Protein AF-A0A238Y7P1-F1 (afdb_monomer)

Organism: NCBI:txid1938746

Radius of gyration: 32.3 Å; Cα contacts (8 Å, |Δi|>4): 150; chains: 1; bounding box: 73×31×88 Å

Nearest PDB structures (foldseek):
  6ixg-assembly2_B  TM=3.036E-01  e=6.946E-01  Homo sapiens
  6par-assembly3_E  TM=4.218E-01  e=7.095E+00  Novosphingobium aromaticivorans DSM 12444

Sequence (195 aa):
MAKEDDDYWKGEVTKARRTQLDVVRKSATGWSALFAAVLGVFGSVTFVGGLTGVDELPESLAGDVRVAIVVAAGLALLATVLAGLAANSLPSVTSDLTFQKLRDDTKNKATSARRLLRWALLCAAGAAVIVTVGSAVVVLSEKEQDAVTAPSAVVVVDGKAVCGPLTEDADGQLSVDGIALGDAGASFTVVSSCP

Structure (mmCIF, N/CA/C/O backbone):
data_AF-A0A238Y7P1-F1
#
_entry.id   AF-A0A238Y7P1-F1
#
loop_
_atom_site.group_PDB
_atom_site.id
_atom_site.type_symbol
_atom_site.label_atom_id
_atom_site.label_alt_id
_atom_site.label_comp_id
_atom_site.label_asym_id
_atom_site.label_entity_id
_atom_site.label_seq_id
_atom_site.pdbx_PDB_ins_code
_atom_site.Cartn_x
_atom_site.Cartn_y
_atom_site.Cartn_z
_atom_site.occupancy
_atom_site.B_iso_or_equiv
_atom_site.auth_seq_id
_atom_site.auth_comp_id
_atom_site.auth_asym_id
_atom_site.auth_atom_id
_atom_site.pdbx_PDB_model_num
ATOM 1 N N . MET A 1 1 ? 20.231 -10.182 -41.375 1.00 68.69 1 MET A N 1
ATOM 2 C CA . MET A 1 1 ? 20.163 -10.395 -39.913 1.00 68.69 1 MET A CA 1
ATOM 3 C C . MET A 1 1 ? 21.038 -9.438 -39.107 1.00 68.69 1 MET A C 1
ATOM 5 O O . MET A 1 1 ? 20.466 -8.494 -38.594 1.00 68.69 1 MET A O 1
ATOM 9 N N . ALA A 1 2 ? 22.371 -9.577 -39.007 1.00 80.25 2 ALA A N 1
ATOM 10 C CA . ALA A 1 2 ? 23.169 -8.694 -38.123 1.00 80.25 2 ALA A CA 1
ATOM 11 C C . ALA A 1 2 ? 23.060 -7.188 -38.461 1.00 80.25 2 ALA A C 1
ATOM 13 O O . ALA A 1 2 ? 22.899 -6.363 -37.574 1.00 80.25 2 ALA A O 1
ATOM 14 N N . LYS A 1 3 ? 23.060 -6.839 -39.754 1.00 85.00 3 LYS A N 1
ATOM 15 C CA . LYS A 1 3 ? 22.948 -5.442 -40.209 1.00 85.00 3 LYS A CA 1
ATOM 16 C C . LYS A 1 3 ? 21.561 -4.822 -39.970 1.00 85.00 3 LYS A C 1
ATOM 18 O O . LYS A 1 3 ? 21.469 -3.644 -39.656 1.00 85.00 3 LYS A O 1
ATOM 23 N N . GLU A 1 4 ? 20.498 -5.615 -40.101 1.00 88.12 4 GLU A N 1
ATOM 24 C CA . GLU A 1 4 ? 19.120 -5.156 -39.857 1.00 88.12 4 GLU A CA 1
ATOM 25 C C . GLU A 1 4 ? 18.863 -4.926 -38.363 1.00 88.12 4 GLU A C 1
ATOM 27 O O . GLU A 1 4 ? 18.219 -3.943 -38.007 1.00 88.12 4 GLU A O 1
ATOM 32 N N . ASP A 1 5 ? 19.408 -5.786 -37.491 1.00 85.81 5 ASP A N 1
ATOM 33 C CA . ASP A 1 5 ? 19.374 -5.583 -36.035 1.00 85.81 5 ASP A CA 1
ATOM 34 C C . ASP A 1 5 ? 20.152 -4.306 -35.669 1.00 85.81 5 ASP A C 1
ATOM 36 O O . ASP A 1 5 ? 19.622 -3.429 -34.993 1.00 85.81 5 ASP A O 1
ATOM 40 N N . ASP A 1 6 ? 21.361 -4.119 -36.212 1.00 87.56 6 ASP A N 1
ATOM 41 C CA . ASP A 1 6 ? 22.173 -2.916 -35.978 1.00 87.56 6 ASP A CA 1
ATOM 42 C C . ASP A 1 6 ? 21.454 -1.611 -36.357 1.00 87.56 6 ASP A C 1
ATOM 44 O O . ASP A 1 6 ? 21.490 -0.622 -35.614 1.00 87.56 6 ASP A O 1
ATOM 48 N N . ASP A 1 7 ? 20.787 -1.591 -37.510 1.00 88.88 7 ASP A N 1
ATOM 49 C CA . ASP A 1 7 ? 20.062 -0.410 -37.972 1.00 88.88 7 ASP A CA 1
ATOM 50 C C . ASP A 1 7 ? 18.776 -0.169 -37.159 1.00 88.88 7 ASP A C 1
ATOM 52 O O . ASP A 1 7 ? 18.446 0.988 -36.876 1.00 88.88 7 ASP A O 1
ATOM 56 N N . TYR A 1 8 ? 18.118 -1.230 -36.674 1.00 90.69 8 TYR A N 1
ATOM 57 C CA . TYR A 1 8 ? 16.973 -1.127 -35.766 1.00 90.69 8 TYR A CA 1
ATOM 58 C C . TYR A 1 8 ? 17.329 -0.379 -34.471 1.00 90.69 8 TYR A C 1
ATOM 60 O O . TYR A 1 8 ? 16.713 0.653 -34.177 1.00 90.69 8 TYR A O 1
ATOM 68 N N . TRP A 1 9 ? 18.349 -0.801 -33.706 1.00 87.12 9 TRP A N 1
ATOM 69 C CA . TRP A 1 9 ? 18.617 -0.087 -32.445 1.00 87.12 9 TRP A CA 1
ATOM 70 C C . TRP A 1 9 ? 19.320 1.261 -32.619 1.00 87.12 9 TRP A C 1
ATOM 72 O O . TRP A 1 9 ? 19.205 2.106 -31.730 1.00 87.12 9 TRP A O 1
ATOM 82 N N . LYS A 1 10 ? 19.990 1.536 -33.749 1.00 86.31 10 LYS A N 1
ATOM 83 C CA . LYS A 1 10 ? 20.424 2.915 -34.068 1.00 86.31 10 LYS A CA 1
ATOM 84 C C . LYS A 1 10 ? 19.227 3.863 -34.180 1.00 86.31 10 LYS A C 1
ATOM 86 O O . LYS A 1 10 ? 19.279 4.991 -33.671 1.00 86.31 10 LYS A O 1
ATOM 91 N N . GLY A 1 11 ? 18.147 3.404 -34.816 1.00 89.56 11 GLY A N 1
ATOM 92 C CA . GLY A 1 11 ? 16.879 4.129 -34.850 1.00 89.56 11 GLY A CA 1
ATOM 93 C C . GLY A 1 11 ? 16.338 4.371 -33.440 1.00 89.56 11 GLY A C 1
ATOM 94 O O . GLY A 1 11 ? 16.007 5.506 -33.083 1.00 89.56 11 GLY A O 1
ATOM 95 N N . GLU A 1 12 ? 16.352 3.334 -32.603 1.00 86.94 12 GLU A N 1
ATOM 96 C CA . GLU A 1 12 ? 15.768 3.399 -31.263 1.00 86.94 12 GLU A CA 1
ATOM 97 C C . GLU A 1 12 ? 16.566 4.276 -30.283 1.00 86.94 12 GLU A C 1
ATOM 99 O O . GLU A 1 12 ? 15.962 5.000 -29.494 1.00 86.94 12 GLU A O 1
ATOM 104 N N . VAL A 1 13 ? 17.900 4.344 -30.393 1.00 83.56 13 VAL A N 1
ATOM 105 C CA . VAL A 1 13 ? 18.732 5.323 -29.657 1.00 83.56 13 VAL A CA 1
ATOM 106 C C . VAL A 1 13 ? 18.316 6.756 -29.990 1.00 83.56 13 VAL A C 1
ATOM 108 O O . VAL A 1 13 ? 18.154 7.595 -29.098 1.00 83.56 13 VAL A O 1
ATOM 111 N N . THR A 1 14 ? 18.152 7.057 -31.279 1.00 86.75 14 THR A N 1
ATOM 112 C CA . THR A 1 14 ? 17.803 8.408 -31.734 1.00 86.75 14 THR A CA 1
ATOM 113 C C . THR A 1 14 ? 16.417 8.810 -31.236 1.00 86.75 14 THR A C 1
ATOM 115 O O . THR A 1 14 ? 16.224 9.928 -30.750 1.00 86.75 14 THR A O 1
ATOM 118 N N . LYS A 1 15 ? 15.459 7.883 -31.302 1.00 88.31 15 LYS A N 1
ATOM 119 C CA . LYS A 1 15 ? 14.107 8.062 -30.774 1.00 88.31 15 LYS A CA 1
ATOM 120 C C . LYS A 1 15 ? 14.124 8.257 -29.259 1.00 88.31 15 LYS A C 1
ATOM 122 O O . LYS A 1 15 ? 13.568 9.246 -28.791 1.00 88.31 15 LYS A O 1
ATOM 127 N N . ALA A 1 16 ? 14.850 7.414 -28.523 1.00 82.38 16 ALA A N 1
ATOM 128 C CA . ALA A 1 16 ? 14.986 7.505 -27.072 1.00 82.38 16 ALA A CA 1
ATOM 129 C C . ALA A 1 16 ? 15.511 8.875 -26.622 1.00 82.38 16 ALA A C 1
ATOM 131 O O . ALA A 1 16 ? 14.963 9.448 -25.685 1.00 82.38 16 ALA A O 1
ATOM 132 N N . ARG A 1 17 ? 16.513 9.444 -27.317 1.00 82.56 17 ARG A N 1
ATOM 133 C CA . ARG A 1 17 ? 17.021 10.805 -27.044 1.00 82.56 17 ARG A CA 1
ATOM 134 C C . ARG A 1 17 ? 15.950 11.880 -27.229 1.00 82.56 17 ARG A C 1
ATOM 136 O O . ARG A 1 17 ? 15.861 12.791 -26.414 1.00 82.56 17 ARG A O 1
ATOM 143 N N . ARG A 1 18 ? 15.124 11.772 -28.274 1.00 89.25 18 ARG A N 1
ATOM 144 C CA . ARG A 1 18 ? 14.034 12.728 -28.543 1.00 89.25 18 ARG A CA 1
ATOM 145 C C . ARG A 1 18 ? 12.867 12.586 -27.562 1.00 89.25 18 ARG A C 1
ATOM 147 O O . ARG A 1 18 ? 12.175 13.566 -27.313 1.00 89.25 18 ARG A O 1
ATOM 154 N N . THR A 1 19 ? 12.657 11.402 -26.984 1.00 86.88 19 THR A N 1
ATOM 155 C CA . THR A 1 19 ? 11.521 11.112 -26.094 1.00 86.88 19 THR A CA 1
ATOM 156 C C . THR A 1 19 ? 11.843 11.174 -24.600 1.00 86.88 19 THR A C 1
ATOM 158 O O . THR A 1 19 ? 10.945 10.933 -23.800 1.00 86.88 19 THR A O 1
ATOM 161 N N . GLN A 1 20 ? 13.070 11.508 -24.176 1.00 82.19 20 GLN A N 1
ATOM 162 C CA . GLN A 1 20 ? 13.433 11.516 -22.744 1.00 82.19 20 GLN A CA 1
ATOM 163 C C . GLN A 1 20 ? 12.512 12.408 -21.899 1.00 82.19 20 GLN A C 1
ATOM 165 O O . GLN A 1 20 ? 12.081 12.002 -20.823 1.00 82.19 20 GLN A O 1
ATOM 170 N N . LEU A 1 21 ? 12.152 13.590 -22.408 1.00 83.81 21 LEU A N 1
ATOM 171 C CA . LEU A 1 21 ? 11.224 14.496 -21.724 1.00 83.81 21 LEU A CA 1
ATOM 172 C C . LEU A 1 21 ? 9.816 13.901 -21.579 1.00 83.81 21 LEU A C 1
ATOM 174 O O . LEU A 1 21 ? 9.171 14.108 -20.553 1.00 83.81 21 LEU A O 1
ATOM 178 N N . ASP A 1 22 ? 9.345 13.149 -22.576 1.00 86.56 22 ASP A N 1
ATOM 179 C CA . ASP A 1 22 ? 8.035 12.488 -22.528 1.00 86.56 22 ASP A CA 1
ATOM 180 C C . ASP A 1 22 ? 8.027 11.340 -21.511 1.00 86.56 22 ASP A C 1
ATOM 182 O O . ASP A 1 22 ? 7.072 11.187 -20.752 1.00 86.56 22 ASP A O 1
ATOM 186 N N . VAL A 1 23 ? 9.129 10.585 -21.430 1.00 82.06 23 VAL A N 1
ATOM 187 C CA . VAL A 1 23 ? 9.315 9.541 -20.412 1.00 82.06 23 VAL A CA 1
ATOM 188 C C . VAL A 1 23 ? 9.271 10.151 -19.014 1.00 82.06 23 VAL A C 1
ATOM 190 O O . VAL A 1 23 ? 8.482 9.697 -18.195 1.00 82.06 23 VAL A O 1
ATOM 193 N N . VAL A 1 24 ? 10.030 11.223 -18.756 1.00 82.69 24 VAL A N 1
ATOM 194 C CA . VAL A 1 24 ? 10.032 11.893 -17.442 1.00 82.69 24 VAL A CA 1
ATOM 195 C C . VAL A 1 24 ? 8.638 12.405 -17.071 1.00 82.69 24 VAL A C 1
ATOM 197 O O . VAL A 1 24 ? 8.207 12.225 -15.933 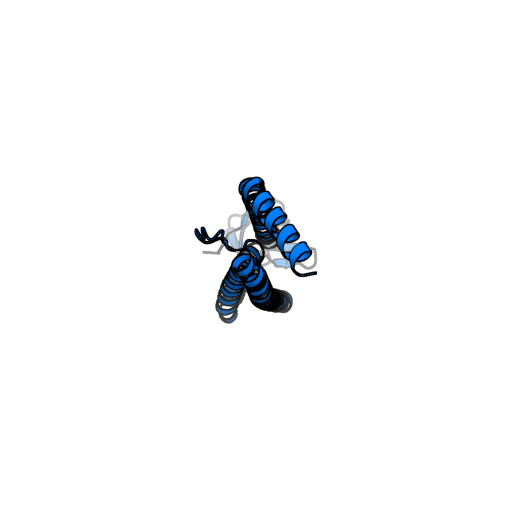1.00 82.69 24 VAL A O 1
ATOM 200 N N . ARG A 1 25 ? 7.898 12.994 -18.020 1.00 85.12 25 ARG A N 1
ATOM 201 C CA . ARG A 1 25 ? 6.516 13.442 -17.784 1.00 85.12 25 ARG A CA 1
ATOM 202 C C . ARG A 1 25 ? 5.588 12.278 -17.449 1.00 85.12 25 ARG A C 1
ATOM 204 O O . ARG A 1 25 ? 4.873 12.358 -16.456 1.00 85.12 25 ARG A O 1
ATOM 211 N N . LYS A 1 26 ? 5.635 11.185 -18.217 1.00 84.00 26 LYS A N 1
ATOM 212 C CA . LYS A 1 26 ? 4.843 9.974 -17.945 1.00 84.00 26 LYS A CA 1
ATOM 213 C C . LYS A 1 26 ? 5.170 9.369 -16.583 1.00 84.00 26 LYS A C 1
ATOM 215 O O . LYS A 1 26 ? 4.252 9.016 -15.848 1.00 84.00 26 LYS A O 1
ATOM 220 N N . SER A 1 27 ? 6.451 9.307 -16.222 1.00 80.44 27 SER A N 1
ATOM 221 C CA . SER A 1 27 ? 6.901 8.867 -14.901 1.00 80.44 27 SER A CA 1
ATOM 222 C C . SER A 1 27 ? 6.317 9.742 -13.794 1.00 80.44 27 SER A C 1
ATOM 224 O O . SER A 1 27 ? 5.742 9.215 -12.844 1.00 80.44 27 SER A O 1
ATOM 226 N N . ALA A 1 28 ? 6.413 11.068 -13.928 1.00 78.88 28 ALA A N 1
ATOM 227 C CA . ALA A 1 28 ? 5.878 12.011 -12.950 1.00 78.88 28 ALA A CA 1
ATOM 228 C C . ALA A 1 28 ? 4.357 11.861 -12.782 1.00 78.88 28 ALA A C 1
ATOM 230 O O . ALA A 1 28 ? 3.878 11.741 -11.658 1.00 78.88 28 ALA A O 1
ATOM 231 N N . THR A 1 29 ? 3.602 11.776 -13.884 1.00 81.94 29 THR A N 1
ATOM 232 C CA . THR A 1 29 ? 2.150 11.542 -13.844 1.00 81.94 29 THR A CA 1
ATOM 233 C C . THR A 1 29 ? 1.802 10.208 -13.181 1.00 81.94 29 THR A C 1
ATOM 235 O O . THR A 1 29 ? 0.871 10.154 -12.378 1.00 81.94 29 THR A O 1
ATOM 238 N N . GLY A 1 30 ? 2.564 9.146 -13.465 1.00 80.00 30 GLY A N 1
ATOM 239 C CA . GLY A 1 30 ? 2.383 7.839 -12.831 1.00 80.00 30 GLY A CA 1
ATOM 240 C C . GLY A 1 30 ? 2.561 7.891 -11.312 1.00 80.00 30 GLY A C 1
ATOM 241 O O . GLY A 1 30 ? 1.731 7.353 -10.581 1.00 80.00 30 GLY A O 1
ATOM 242 N N . TRP A 1 31 ? 3.586 8.598 -10.828 1.00 77.88 31 TRP A N 1
ATOM 243 C CA . TRP A 1 31 ? 3.795 8.815 -9.394 1.00 77.88 31 TRP A CA 1
ATOM 244 C C . TRP A 1 31 ? 2.679 9.644 -8.756 1.00 77.88 31 TRP A C 1
ATOM 246 O O . TRP A 1 31 ? 2.186 9.272 -7.694 1.00 77.88 31 TRP A O 1
ATOM 256 N N . SER A 1 32 ? 2.234 10.731 -9.396 1.00 79.12 32 SER A N 1
ATOM 257 C CA . SER A 1 32 ? 1.132 11.552 -8.876 1.00 79.12 32 SER A CA 1
ATOM 258 C C . SER A 1 32 ? -0.170 10.760 -8.741 1.00 79.12 32 SER A C 1
ATOM 260 O O . SER A 1 32 ? -0.833 10.859 -7.712 1.00 79.12 32 SER A O 1
ATOM 262 N N . ALA A 1 33 ? -0.517 9.945 -9.743 1.00 77.75 33 ALA A N 1
ATOM 263 C CA . ALA A 1 33 ? -1.701 9.089 -9.691 1.00 77.75 33 ALA A CA 1
ATOM 264 C C . ALA A 1 33 ? -1.606 8.056 -8.559 1.00 77.75 33 ALA A C 1
ATOM 266 O O . ALA A 1 33 ? -2.573 7.829 -7.836 1.00 77.75 33 ALA A O 1
ATOM 267 N N . LEU A 1 34 ? -0.423 7.472 -8.373 1.00 81.31 34 LEU A N 1
ATOM 268 C CA . LEU A 1 34 ? -0.166 6.510 -7.313 1.00 81.31 34 LEU A CA 1
ATOM 269 C C . LEU A 1 34 ? -0.281 7.147 -5.918 1.00 81.31 34 LEU A C 1
ATOM 271 O O . LEU A 1 34 ? -0.951 6.585 -5.055 1.00 81.31 34 LEU A O 1
ATOM 275 N N . PHE A 1 35 ? 0.286 8.337 -5.696 1.00 79.81 35 PHE A N 1
ATOM 276 C CA . PHE A 1 35 ? 0.132 9.042 -4.420 1.00 79.81 35 PHE A CA 1
ATOM 277 C C . PHE A 1 35 ? -1.317 9.447 -4.160 1.00 79.81 35 PHE A C 1
ATOM 279 O O . PHE A 1 35 ? -1.788 9.303 -3.036 1.00 79.81 35 PHE A O 1
ATOM 286 N N . ALA A 1 36 ? -2.041 9.897 -5.188 1.00 80.62 36 ALA A N 1
ATOM 287 C CA . ALA A 1 36 ? -3.460 10.213 -5.070 1.00 80.62 36 ALA A CA 1
ATOM 288 C C . ALA A 1 36 ? -4.288 8.977 -4.686 1.00 80.62 36 ALA A C 1
ATOM 290 O O . ALA A 1 36 ? -5.140 9.067 -3.807 1.00 80.62 36 ALA A O 1
ATOM 291 N N . ALA A 1 37 ? -4.007 7.816 -5.286 1.00 79.50 37 ALA A N 1
ATOM 292 C CA . ALA A 1 37 ? -4.670 6.564 -4.937 1.00 79.50 37 ALA A CA 1
ATOM 293 C C . ALA A 1 37 ? -4.369 6.144 -3.490 1.00 79.50 37 ALA A C 1
ATOM 295 O O . ALA A 1 37 ? -5.290 5.831 -2.739 1.00 79.50 37 ALA A O 1
ATOM 296 N N . VAL A 1 38 ? -3.098 6.194 -3.075 1.00 79.62 38 VAL A N 1
ATOM 297 C CA . VAL A 1 38 ? -2.684 5.871 -1.700 1.00 79.62 38 VAL A CA 1
ATOM 298 C C . VAL A 1 38 ? -3.357 6.810 -0.695 1.00 79.62 38 VAL A C 1
ATOM 300 O O . VAL A 1 38 ? -3.969 6.339 0.260 1.00 79.62 38 VAL A O 1
ATOM 303 N N . LEU A 1 39 ? -3.316 8.125 -0.926 1.00 80.25 39 LEU A N 1
ATOM 304 C CA . LEU A 1 39 ? -3.979 9.115 -0.072 1.00 80.25 39 LEU A CA 1
ATOM 305 C C . LEU A 1 39 ? -5.500 8.940 -0.050 1.00 80.25 39 LEU A C 1
ATOM 307 O O . LEU A 1 39 ? -6.106 9.109 1.001 1.00 80.25 39 LEU A O 1
ATOM 311 N N . GLY A 1 40 ? -6.113 8.568 -1.176 1.00 82.31 40 GLY A N 1
ATOM 312 C CA . GLY A 1 40 ? -7.541 8.265 -1.249 1.00 82.31 40 GLY A CA 1
ATOM 313 C C . GLY A 1 40 ? -7.926 7.077 -0.367 1.00 82.31 40 GLY A C 1
ATOM 314 O O . GLY A 1 40 ? -8.894 7.160 0.387 1.00 82.31 40 GLY A O 1
ATOM 315 N N . VAL A 1 41 ? -7.129 6.003 -0.396 1.00 76.88 41 VAL A N 1
ATOM 316 C CA . VAL A 1 41 ? -7.329 4.840 0.481 1.00 76.88 41 VAL A CA 1
ATOM 317 C C . VAL A 1 41 ? -7.138 5.231 1.946 1.00 76.88 41 VAL A C 1
ATOM 319 O O . VAL A 1 41 ? -8.034 4.977 2.748 1.00 76.88 41 VAL A O 1
ATOM 322 N N . PHE A 1 42 ? -6.040 5.905 2.303 1.00 78.81 42 PHE A N 1
ATOM 323 C CA . PHE A 1 42 ? -5.821 6.361 3.682 1.00 78.81 42 PHE A CA 1
ATOM 324 C C . PHE A 1 42 ? -6.946 7.275 4.173 1.00 78.81 42 PHE A C 1
ATOM 326 O O . PHE A 1 42 ? -7.463 7.051 5.263 1.00 78.81 42 PHE A O 1
ATOM 333 N N . GLY A 1 43 ? -7.381 8.231 3.348 1.00 79.44 43 GLY A N 1
ATOM 334 C CA . GLY A 1 43 ? -8.507 9.107 3.655 1.00 79.44 43 GLY A CA 1
ATOM 335 C C . GLY A 1 43 ? -9.786 8.317 3.930 1.00 79.44 43 GLY A C 1
ATOM 336 O O . GLY A 1 43 ? -10.445 8.548 4.941 1.00 79.44 43 GLY A O 1
ATOM 337 N N . SER A 1 44 ? -10.104 7.327 3.089 1.00 76.50 44 SER A N 1
ATOM 338 C CA . SER A 1 44 ? -11.285 6.480 3.300 1.00 76.50 44 SER A CA 1
ATOM 339 C C . SER A 1 44 ? -11.234 5.711 4.626 1.00 76.50 44 SER A C 1
ATOM 341 O O . SER A 1 44 ? -12.224 5.686 5.354 1.00 76.50 44 SER A O 1
ATOM 343 N N . VAL A 1 45 ? -10.070 5.165 4.997 1.00 73.44 45 VAL A N 1
ATOM 344 C CA . VAL A 1 45 ? -9.897 4.404 6.244 1.00 73.44 45 VAL A CA 1
ATOM 345 C C . VAL A 1 45 ? -10.014 5.315 7.466 1.00 73.44 45 VAL A C 1
ATOM 347 O O . VAL A 1 45 ? -10.697 4.964 8.427 1.00 73.44 45 VAL A O 1
ATOM 350 N N . THR A 1 46 ? -9.417 6.511 7.422 1.00 72.94 46 THR A N 1
ATOM 351 C CA . THR A 1 46 ? -9.487 7.465 8.539 1.00 72.94 46 THR A CA 1
ATOM 352 C C . THR A 1 46 ? -10.900 7.987 8.789 1.00 72.94 46 THR A C 1
ATOM 354 O O . THR A 1 46 ? -11.248 8.225 9.941 1.00 72.94 46 THR A O 1
ATOM 357 N N . PHE A 1 47 ? -11.721 8.141 7.743 1.00 73.00 47 PHE A N 1
ATOM 358 C CA . PHE A 1 47 ? -13.092 8.646 7.879 1.00 73.00 47 PHE A CA 1
ATOM 359 C C . PHE A 1 47 ? -14.109 7.569 8.274 1.00 73.00 47 PHE A C 1
ATOM 361 O O . PHE A 1 47 ? -15.053 7.882 8.991 1.00 73.00 47 PHE A O 1
ATOM 368 N N . VAL A 1 48 ? -13.947 6.324 7.811 1.00 67.81 48 VAL A N 1
ATOM 369 C CA . VAL A 1 48 ? -14.945 5.261 8.042 1.00 67.81 48 VAL A CA 1
ATOM 370 C C . VAL A 1 48 ? -14.761 4.563 9.393 1.00 67.81 48 VAL A C 1
ATOM 372 O O . VAL A 1 48 ? -15.752 4.163 9.994 1.00 67.81 48 VAL A O 1
ATOM 375 N N . GLY A 1 49 ? -13.525 4.415 9.881 1.00 61.78 49 GLY A N 1
ATOM 376 C CA . GLY A 1 49 ? -13.253 3.688 11.129 1.00 61.78 49 GLY A CA 1
ATOM 377 C C . GLY A 1 49 ? -12.894 4.562 12.329 1.00 61.78 49 GLY A C 1
ATOM 378 O O . GLY A 1 49 ? -13.153 4.164 13.460 1.00 61.78 49 GLY A O 1
ATOM 379 N N . GLY A 1 50 ? -12.294 5.737 12.096 1.00 60.88 50 GLY A N 1
ATOM 380 C CA . GLY A 1 50 ? -11.627 6.509 13.147 1.00 60.88 50 GLY A CA 1
ATOM 381 C C . GLY A 1 50 ? -10.457 5.745 13.798 1.00 60.88 50 GLY A C 1
ATOM 382 O O . GLY A 1 50 ? -10.388 4.520 13.790 1.00 60.88 50 GLY A O 1
ATOM 383 N N . LEU A 1 51 ? -9.504 6.462 14.398 1.00 61.84 51 LEU A N 1
ATOM 384 C CA . LEU A 1 51 ? -8.489 5.840 15.273 1.00 61.84 51 LEU A CA 1
ATOM 385 C C . LEU A 1 51 ? -9.101 5.265 16.565 1.00 61.84 51 LEU A C 1
ATOM 387 O O . LEU A 1 51 ? -8.450 4.492 17.260 1.00 61.84 51 LEU A O 1
ATOM 391 N N . THR A 1 52 ? -10.361 5.601 16.845 1.00 63.75 52 THR A N 1
ATOM 392 C CA . THR A 1 52 ? -11.103 5.237 18.055 1.00 63.75 52 THR A CA 1
ATOM 393 C C . THR A 1 52 ? -11.234 3.731 18.242 1.00 63.75 52 THR A C 1
ATOM 395 O O . THR A 1 52 ? -11.164 3.262 19.368 1.00 63.75 52 THR A O 1
ATOM 398 N N . GLY A 1 53 ? -11.326 2.948 17.160 1.00 67.62 53 GLY A N 1
ATOM 399 C CA . GLY A 1 53 ? -11.402 1.487 17.269 1.00 67.62 53 GLY A CA 1
ATOM 400 C C . GLY A 1 53 ? -10.140 0.834 17.848 1.00 67.62 53 GLY A C 1
ATOM 401 O O . GLY A 1 53 ? -10.207 -0.293 18.323 1.00 67.62 53 GLY A O 1
ATOM 402 N N . VAL A 1 54 ? -8.990 1.520 17.826 1.00 67.69 54 VAL A N 1
ATOM 403 C CA . VAL A 1 54 ? -7.752 1.023 18.452 1.00 67.69 54 VAL A CA 1
ATOM 404 C C . VAL A 1 54 ? -7.710 1.351 19.945 1.00 67.69 54 VAL A C 1
ATOM 406 O O . VAL A 1 54 ? -7.082 0.621 20.706 1.00 67.69 54 VAL A O 1
ATOM 409 N N . ASP A 1 55 ? -8.368 2.433 20.357 1.00 71.81 55 ASP A N 1
ATOM 410 C CA . ASP A 1 55 ? -8.415 2.870 21.755 1.00 71.81 55 ASP A CA 1
ATOM 411 C C . ASP A 1 55 ? -9.465 2.096 22.570 1.00 71.81 55 ASP A C 1
ATOM 413 O O . ASP A 1 55 ? -9.379 2.055 23.790 1.00 71.81 55 ASP A O 1
ATOM 417 N N . GLU A 1 56 ? -10.411 1.437 21.895 1.00 72.94 56 GLU A N 1
ATOM 418 C CA . GLU A 1 56 ? -11.387 0.509 22.487 1.00 72.94 56 GLU A CA 1
ATOM 419 C C . GLU A 1 56 ? -10.840 -0.925 22.660 1.00 72.94 56 GLU A C 1
ATOM 421 O O . GLU A 1 56 ? -11.550 -1.803 23.145 1.00 72.94 56 GLU A O 1
ATOM 426 N N . LEU A 1 57 ? -9.602 -1.204 22.229 1.00 74.44 57 LEU A N 1
ATOM 427 C CA . LEU A 1 57 ? -8.990 -2.523 22.406 1.00 74.44 57 LEU A CA 1
ATOM 428 C C . LEU A 1 57 ? -8.432 -2.672 23.830 1.00 74.44 57 LEU A C 1
ATOM 430 O O . LEU A 1 57 ? -7.833 -1.725 24.345 1.00 74.44 57 LEU A O 1
ATOM 434 N N . PRO A 1 58 ? -8.509 -3.874 24.432 1.00 76.81 58 PRO A N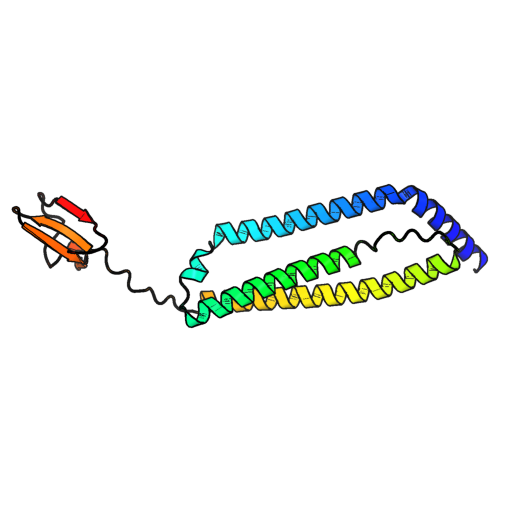 1
ATOM 435 C CA . PRO A 1 58 ? -7.861 -4.137 25.712 1.00 76.81 58 PRO A CA 1
ATOM 436 C C . PRO A 1 58 ? -6.358 -3.829 25.621 1.00 76.81 58 PRO A C 1
ATOM 438 O O . PRO A 1 58 ? -5.715 -4.126 24.606 1.00 76.81 58 PRO A O 1
ATOM 441 N N . GLU A 1 59 ? -5.784 -3.249 26.685 1.00 81.94 59 GLU A N 1
ATOM 442 C CA . GLU A 1 59 ? -4.396 -2.740 26.702 1.00 81.94 59 GLU A CA 1
ATOM 443 C C . GLU A 1 59 ? -3.358 -3.780 26.243 1.00 81.94 59 GLU A C 1
ATOM 445 O O . GLU A 1 59 ? -2.339 -3.427 25.645 1.00 81.94 59 GLU A O 1
ATOM 450 N N . SER A 1 60 ? -3.637 -5.068 26.470 1.00 81.19 60 SER A N 1
ATOM 451 C CA . SER A 1 60 ? -2.786 -6.187 26.059 1.00 81.19 60 SER A CA 1
ATOM 452 C C . SER A 1 60 ? -2.701 -6.379 24.540 1.00 81.19 60 SER A C 1
ATOM 454 O O . SER A 1 60 ? -1.651 -6.781 24.048 1.00 81.19 60 SER A O 1
ATOM 456 N N . LEU A 1 61 ? -3.766 -6.075 23.788 1.00 80.19 61 LEU A N 1
ATOM 457 C CA . LEU A 1 61 ? -3.822 -6.230 22.327 1.00 80.19 61 LEU A CA 1
ATOM 458 C C . LEU A 1 61 ? -3.581 -4.913 21.584 1.00 80.19 61 LEU A C 1
ATOM 460 O O . LEU A 1 61 ? -3.093 -4.922 20.451 1.00 80.19 61 LEU A O 1
ATOM 464 N N . ALA A 1 62 ? -3.883 -3.774 22.212 1.00 79.75 62 ALA A N 1
ATOM 465 C CA . ALA A 1 62 ? -3.720 -2.457 21.603 1.00 79.75 62 ALA A CA 1
ATOM 466 C C . ALA A 1 62 ? -2.266 -2.192 21.159 1.00 79.75 62 ALA A C 1
ATOM 468 O O . ALA A 1 62 ? -2.032 -1.629 20.084 1.00 79.75 62 ALA A O 1
ATOM 469 N N . GLY A 1 63 ? -1.279 -2.631 21.951 1.00 81.44 63 GLY A N 1
ATOM 470 C CA . GLY A 1 63 ? 0.144 -2.501 21.622 1.00 81.44 63 GLY A CA 1
ATOM 471 C C . GLY A 1 63 ? 0.529 -3.247 20.341 1.00 81.44 63 GLY A C 1
ATOM 472 O O . GLY A 1 63 ? 1.094 -2.650 19.419 1.00 81.44 63 GLY A O 1
ATOM 473 N N . ASP A 1 64 ? 0.163 -4.525 20.250 1.00 82.12 64 ASP A N 1
ATOM 474 C CA . ASP A 1 64 ? 0.503 -5.385 19.113 1.00 82.12 64 ASP A CA 1
ATOM 475 C C . ASP A 1 64 ? -0.189 -4.934 17.823 1.00 82.12 64 ASP A C 1
ATOM 477 O O . ASP A 1 64 ? 0.443 -4.873 16.765 1.00 82.12 64 ASP A O 1
ATOM 481 N N . VAL A 1 65 ? -1.465 -4.537 17.904 1.00 80.38 65 VAL A N 1
ATOM 482 C CA . VAL A 1 65 ? -2.223 -4.029 16.750 1.00 80.38 65 VAL A CA 1
ATOM 483 C C . VAL A 1 65 ? -1.611 -2.730 16.222 1.00 80.38 65 VAL A C 1
ATOM 485 O O . VAL A 1 65 ? -1.429 -2.586 15.010 1.00 80.38 65 VAL A O 1
ATOM 488 N N . ARG A 1 66 ? -1.210 -1.800 17.101 1.00 81.25 66 ARG A N 1
ATOM 489 C CA . ARG A 1 66 ? -0.528 -0.558 16.694 1.00 81.25 66 ARG A CA 1
ATOM 490 C C . ARG A 1 66 ? 0.794 -0.847 15.980 1.00 81.25 66 ARG A C 1
ATOM 492 O O . ARG A 1 66 ? 1.049 -0.271 14.921 1.00 81.25 66 ARG A O 1
ATOM 499 N N . VAL A 1 67 ? 1.610 -1.762 16.508 1.00 84.44 67 VAL A N 1
ATOM 500 C CA . VAL A 1 67 ? 2.867 -2.176 15.860 1.00 84.44 67 VAL A CA 1
ATOM 501 C C . VAL A 1 67 ? 2.589 -2.818 14.499 1.00 84.44 67 VAL A C 1
ATOM 503 O O . VAL A 1 67 ? 3.228 -2.453 13.511 1.00 84.44 67 VAL A O 1
ATOM 506 N N . ALA A 1 68 ? 1.603 -3.714 14.411 1.00 81.19 68 ALA A N 1
ATOM 507 C CA . ALA A 1 68 ? 1.224 -4.371 13.164 1.00 81.19 68 ALA A CA 1
ATOM 508 C C . ALA A 1 68 ? 0.770 -3.369 12.089 1.00 81.19 68 ALA A C 1
ATOM 510 O O . ALA A 1 68 ? 1.185 -3.489 10.935 1.00 81.19 68 ALA A O 1
ATOM 511 N N . ILE A 1 69 ? -0.010 -2.345 12.457 1.00 80.44 69 IL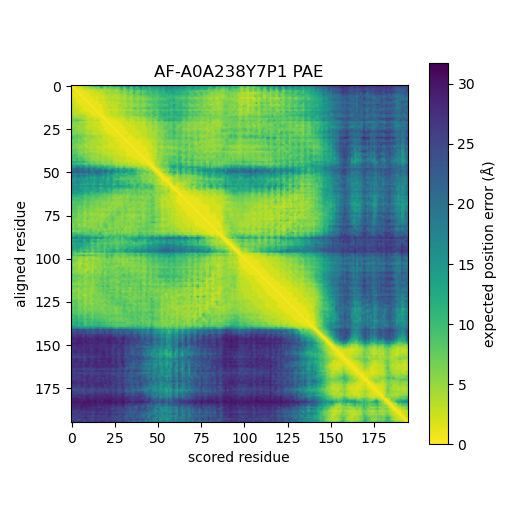E A N 1
ATOM 512 C CA . ILE A 1 69 ? -0.438 -1.271 11.544 1.00 80.44 69 ILE A CA 1
ATOM 513 C C . ILE A 1 69 ? 0.770 -0.489 11.016 1.00 80.44 69 ILE A C 1
ATOM 515 O O . ILE A 1 69 ? 0.871 -0.259 9.809 1.00 80.44 69 ILE A O 1
ATOM 519 N N . VAL A 1 70 ? 1.716 -0.115 11.886 1.00 83.00 70 VAL A N 1
ATOM 520 C CA . VAL A 1 70 ? 2.935 0.607 11.478 1.00 83.00 70 VAL A CA 1
ATOM 521 C C . VAL A 1 70 ? 3.784 -0.243 10.530 1.00 83.00 70 VAL A C 1
ATOM 523 O O . VAL A 1 70 ? 4.254 0.255 9.504 1.00 83.00 70 VAL A O 1
ATOM 526 N N . VAL A 1 71 ? 3.943 -1.536 10.823 1.00 85.00 71 VAL A N 1
ATOM 527 C CA . VAL A 1 71 ? 4.673 -2.476 9.959 1.00 85.00 71 VAL A CA 1
ATOM 528 C C . VAL A 1 71 ? 3.973 -2.640 8.608 1.00 85.00 71 VAL A C 1
ATOM 530 O O . VAL A 1 71 ? 4.633 -2.573 7.569 1.00 85.00 71 VAL A O 1
ATOM 533 N N . ALA A 1 72 ? 2.649 -2.802 8.593 1.00 79.12 72 ALA A N 1
ATOM 534 C CA . ALA A 1 72 ? 1.867 -2.911 7.364 1.00 79.12 72 ALA A CA 1
ATOM 535 C C . ALA A 1 72 ? 1.975 -1.642 6.507 1.00 79.12 72 ALA A C 1
ATOM 537 O O . ALA A 1 72 ? 2.201 -1.735 5.299 1.00 79.12 72 ALA A O 1
ATOM 538 N N . ALA A 1 73 ? 1.894 -0.461 7.126 1.00 79.50 73 ALA A N 1
ATOM 539 C CA . ALA A 1 73 ? 2.082 0.817 6.447 1.00 79.50 73 ALA A CA 1
ATOM 540 C C . ALA A 1 73 ? 3.497 0.938 5.855 1.00 79.50 73 ALA A C 1
ATOM 542 O O . ALA A 1 73 ? 3.652 1.310 4.690 1.00 79.50 73 ALA A O 1
ATOM 543 N N . GLY A 1 74 ? 4.529 0.555 6.613 1.00 83.25 74 GLY A N 1
ATOM 544 C CA . GLY A 1 74 ? 5.912 0.522 6.136 1.00 83.25 74 GLY A CA 1
ATOM 545 C C . GLY A 1 74 ? 6.107 -0.421 4.944 1.00 83.25 74 GLY A C 1
ATOM 546 O O . GLY A 1 74 ? 6.724 -0.041 3.948 1.00 83.25 74 GLY A O 1
ATOM 547 N N . LEU A 1 75 ? 5.530 -1.625 4.998 1.00 80.12 75 LEU A N 1
ATOM 548 C CA . LEU A 1 75 ? 5.567 -2.593 3.898 1.00 80.12 75 LEU A CA 1
ATOM 549 C C . LEU A 1 75 ? 4.820 -2.097 2.659 1.00 80.12 75 LEU A C 1
ATOM 551 O O . LEU A 1 75 ? 5.318 -2.267 1.547 1.00 80.12 75 LEU A O 1
ATOM 555 N N . ALA A 1 76 ? 3.661 -1.460 2.832 1.00 78.38 76 ALA A N 1
ATOM 556 C CA . ALA A 1 76 ? 2.897 -0.880 1.734 1.00 78.38 76 ALA A CA 1
ATOM 557 C C . ALA A 1 76 ? 3.672 0.257 1.048 1.00 78.38 76 ALA A C 1
ATOM 559 O O . ALA A 1 76 ? 3.754 0.293 -0.183 1.00 78.38 76 ALA A O 1
ATOM 560 N N . LEU A 1 77 ? 4.311 1.144 1.821 1.00 81.06 77 LEU A N 1
ATOM 561 C CA . LEU A 1 77 ? 5.183 2.195 1.287 1.00 81.06 77 LEU A CA 1
ATOM 562 C C . LEU A 1 77 ? 6.385 1.605 0.548 1.00 81.06 77 LEU A C 1
ATOM 564 O O . LEU A 1 77 ? 6.696 2.025 -0.565 1.00 81.06 77 LEU A O 1
ATOM 568 N N . LEU A 1 78 ? 7.031 0.590 1.119 1.00 82.50 78 LEU A N 1
ATOM 569 C CA . LEU A 1 78 ? 8.168 -0.074 0.491 1.00 82.50 78 LEU A CA 1
ATOM 570 C C . LEU A 1 78 ? 7.767 -0.784 -0.812 1.00 82.50 78 LEU A C 1
ATOM 572 O O . LEU A 1 78 ? 8.457 -0.640 -1.819 1.00 82.50 78 LEU A O 1
ATOM 576 N N . ALA A 1 79 ? 6.629 -1.484 -0.833 1.00 79.00 79 ALA A N 1
ATOM 577 C CA . ALA A 1 79 ? 6.074 -2.100 -2.039 1.00 79.00 79 ALA A CA 1
ATOM 578 C C . ALA A 1 79 ? 5.797 -1.055 -3.129 1.00 79.00 79 ALA A C 1
ATOM 580 O O . ALA A 1 79 ? 6.150 -1.253 -4.291 1.00 79.00 79 ALA A O 1
ATOM 581 N N . THR A 1 80 ? 5.226 0.082 -2.732 1.00 79.38 80 THR A N 1
ATOM 582 C CA . THR A 1 80 ? 4.933 1.223 -3.604 1.00 79.38 80 THR A CA 1
ATOM 583 C C . THR A 1 80 ? 6.210 1.806 -4.211 1.00 79.38 80 THR A C 1
ATOM 585 O O . THR A 1 80 ? 6.294 2.000 -5.425 1.00 79.38 80 THR A O 1
ATOM 588 N N . VAL A 1 81 ? 7.243 2.024 -3.391 1.00 81.69 81 VAL A N 1
ATOM 589 C CA . VAL A 1 81 ? 8.547 2.521 -3.847 1.00 81.69 81 VAL A CA 1
ATOM 590 C C . VAL A 1 81 ? 9.216 1.520 -4.786 1.00 81.69 81 VAL A C 1
ATOM 592 O O . VAL A 1 81 ? 9.683 1.908 -5.853 1.00 81.69 81 VAL A O 1
ATOM 595 N N . LEU A 1 82 ? 9.225 0.229 -4.444 1.00 80.88 82 LEU A N 1
ATOM 596 C CA . LEU A 1 82 ? 9.798 -0.822 -5.290 1.00 80.88 82 LEU A CA 1
ATOM 597 C C . LEU A 1 82 ? 9.073 -0.941 -6.634 1.00 80.88 82 LEU A C 1
ATOM 599 O O . LEU A 1 82 ? 9.731 -1.077 -7.664 1.00 80.88 82 LEU A O 1
ATOM 603 N N . ALA A 1 83 ? 7.741 -0.860 -6.643 1.00 78.50 83 ALA A N 1
ATOM 604 C CA . ALA A 1 83 ? 6.949 -0.853 -7.868 1.00 78.50 83 ALA A CA 1
ATOM 605 C C . ALA A 1 83 ? 7.262 0.382 -8.724 1.00 78.50 83 ALA A C 1
ATOM 607 O O . ALA A 1 83 ? 7.472 0.261 -9.931 1.00 78.50 83 ALA A O 1
ATOM 608 N N . GLY A 1 84 ? 7.377 1.556 -8.100 1.00 79.81 84 GLY A N 1
ATOM 609 C CA . GLY A 1 84 ? 7.746 2.793 -8.779 1.00 79.81 84 GLY A CA 1
ATOM 610 C C . GLY A 1 84 ? 9.168 2.778 -9.348 1.00 79.81 84 GLY A C 1
ATOM 611 O O . GLY A 1 84 ? 9.370 3.227 -10.476 1.00 79.81 84 GLY A O 1
ATOM 612 N N . LEU A 1 85 ? 10.138 2.209 -8.623 1.00 81.44 85 LEU A N 1
ATOM 613 C CA . LEU A 1 85 ? 11.512 1.990 -9.095 1.00 81.44 85 LEU A CA 1
ATOM 614 C C . LEU A 1 85 ? 11.582 0.942 -10.215 1.00 81.44 85 LEU A C 1
ATOM 616 O O . LEU A 1 85 ? 12.390 1.071 -11.131 1.00 81.44 85 LEU A O 1
ATOM 620 N N . ALA A 1 86 ? 10.735 -0.090 -10.167 1.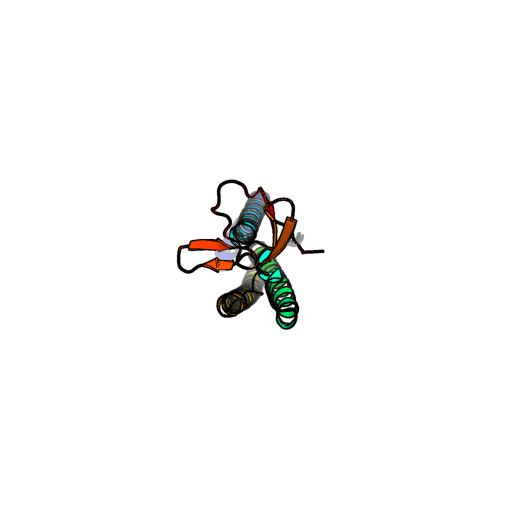00 79.38 86 ALA A N 1
ATOM 621 C CA . ALA A 1 86 ? 10.638 -1.086 -11.230 1.00 79.38 86 ALA A CA 1
ATOM 622 C C . ALA A 1 86 ? 10.010 -0.503 -12.507 1.00 79.38 86 ALA A C 1
ATOM 624 O O . ALA A 1 86 ? 10.447 -0.838 -13.607 1.00 79.38 86 ALA A O 1
ATOM 625 N N . ALA A 1 87 ? 9.005 0.369 -12.363 1.00 77.19 87 ALA A N 1
ATOM 626 C CA . ALA A 1 87 ? 8.335 1.039 -13.475 1.00 77.19 87 ALA A CA 1
ATOM 627 C C . ALA A 1 87 ? 9.196 2.149 -14.096 1.00 77.19 87 ALA A C 1
ATOM 629 O O . ALA A 1 87 ? 9.175 2.348 -15.309 1.00 77.19 87 ALA A O 1
ATOM 630 N N . ASN A 1 88 ? 9.976 2.852 -13.275 1.00 71.94 88 ASN A N 1
ATOM 631 C CA . ASN A 1 88 ? 10.831 3.951 -13.693 1.00 71.94 88 ASN A CA 1
ATOM 632 C C . ASN A 1 88 ? 12.284 3.588 -13.401 1.00 71.94 88 ASN A C 1
ATOM 634 O O . ASN A 1 88 ? 12.818 3.936 -12.348 1.00 71.94 88 ASN A O 1
ATOM 638 N N . SER A 1 89 ? 12.939 2.890 -14.335 1.00 65.12 89 SER A N 1
ATOM 639 C CA . SER A 1 89 ? 14.386 2.695 -14.246 1.00 65.12 89 SER A CA 1
ATOM 640 C C . SER A 1 89 ? 15.041 4.070 -14.119 1.00 65.12 89 SER A C 1
ATOM 642 O O . SER A 1 89 ? 14.877 4.894 -15.024 1.00 65.12 89 SER A O 1
ATOM 644 N N . LEU A 1 90 ? 15.729 4.326 -13.002 1.00 69.56 90 LEU A N 1
ATOM 645 C CA . LEU A 1 90 ? 16.389 5.603 -12.734 1.00 69.56 90 LEU A CA 1
ATOM 646 C C . LEU A 1 90 ? 17.168 6.042 -13.984 1.00 69.56 90 LEU A C 1
ATOM 648 O O . LEU A 1 90 ? 17.959 5.244 -14.502 1.00 69.56 90 LEU A O 1
ATOM 652 N N . PRO A 1 91 ? 16.925 7.255 -14.513 1.00 62.09 91 PRO A N 1
ATOM 653 C CA . PRO A 1 91 ? 17.619 7.725 -15.699 1.00 62.09 91 PRO A CA 1
ATOM 654 C C . PRO A 1 91 ? 19.112 7.833 -15.381 1.00 62.09 91 PRO A C 1
ATOM 656 O O . PRO A 1 91 ? 19.563 8.776 -14.738 1.00 62.09 91 PRO A O 1
ATOM 659 N N . SER A 1 92 ? 19.889 6.838 -15.808 1.00 71.38 92 SER A N 1
ATOM 660 C CA . SER A 1 92 ? 21.342 6.875 -15.703 1.00 71.38 92 SER A CA 1
ATOM 661 C C . SER A 1 92 ? 21.894 7.615 -16.914 1.00 71.38 92 SER A C 1
ATOM 663 O O . SER A 1 92 ? 21.741 7.159 -18.050 1.00 71.38 92 SER A O 1
ATOM 665 N N . VAL A 1 93 ? 22.565 8.738 -16.683 1.00 67.44 93 VAL A N 1
ATOM 666 C CA . VAL A 1 93 ? 23.373 9.419 -17.700 1.00 67.44 93 VAL A CA 1
ATOM 667 C C . VAL A 1 93 ? 24.629 8.589 -17.961 1.00 67.44 93 VAL A C 1
ATOM 669 O O . VAL A 1 93 ? 25.679 8.801 -17.368 1.00 67.44 93 VAL A O 1
ATOM 672 N N . THR A 1 94 ? 24.518 7.586 -18.828 1.00 70.62 94 THR A N 1
ATOM 673 C CA . THR A 1 94 ? 25.686 6.888 -19.371 1.00 70.62 94 THR A CA 1
ATOM 674 C C . THR A 1 94 ? 26.165 7.647 -20.602 1.00 70.62 94 THR A C 1
ATOM 676 O O . THR A 1 94 ? 25.423 7.757 -21.575 1.00 70.62 94 THR A O 1
ATOM 679 N N . SER A 1 95 ? 27.384 8.185 -20.572 1.00 68.25 95 SER A N 1
ATOM 680 C CA . SER A 1 95 ? 27.995 8.905 -21.702 1.00 68.25 95 SER A CA 1
ATOM 681 C C . SER A 1 95 ? 28.391 7.981 -22.864 1.00 68.25 95 SER A C 1
ATOM 683 O O . SER A 1 95 ? 28.420 8.427 -24.007 1.00 68.25 95 SER A O 1
ATOM 685 N N . ASP A 1 96 ? 28.596 6.687 -22.596 1.00 72.31 96 ASP A N 1
ATOM 686 C CA . ASP A 1 96 ? 28.895 5.663 -23.605 1.00 72.31 96 ASP A CA 1
ATOM 687 C C . ASP A 1 96 ? 27.638 4.879 -24.010 1.00 72.31 96 ASP A C 1
ATOM 689 O O . ASP A 1 96 ? 27.375 3.787 -23.496 1.00 72.31 96 ASP A O 1
ATOM 693 N N . LEU A 1 97 ? 26.852 5.422 -24.945 1.00 70.06 97 LEU A N 1
ATOM 694 C CA . LEU A 1 97 ? 25.785 4.677 -25.628 1.00 70.06 97 LEU A CA 1
ATOM 695 C C . LEU A 1 97 ? 26.334 3.982 -26.882 1.00 70.06 97 LEU A C 1
ATOM 697 O O . LEU A 1 97 ? 26.083 4.407 -28.010 1.00 70.06 97 LEU A O 1
ATOM 701 N N . THR A 1 98 ? 27.057 2.881 -26.696 1.00 82.56 98 THR A N 1
ATOM 702 C CA . THR A 1 98 ? 27.282 1.922 -27.788 1.00 82.56 98 THR A CA 1
ATOM 703 C C . THR A 1 98 ? 26.045 1.031 -27.927 1.00 82.56 98 THR A C 1
ATOM 705 O O . THR A 1 98 ? 25.474 0.603 -26.924 1.00 82.56 98 THR A O 1
ATOM 708 N N . PHE A 1 99 ? 25.648 0.710 -29.161 1.00 81.25 99 PHE A N 1
ATOM 709 C CA . PHE A 1 99 ? 24.513 -0.170 -29.490 1.00 81.25 99 PHE A CA 1
ATOM 710 C C . PHE A 1 99 ? 24.478 -1.462 -28.652 1.00 81.25 99 PHE A C 1
ATOM 712 O O . PHE A 1 99 ? 23.459 -1.809 -28.059 1.00 81.25 99 PHE A O 1
ATOM 719 N N . GLN A 1 100 ? 25.625 -2.139 -28.545 1.00 83.31 100 GLN A N 1
ATOM 720 C CA . GLN A 1 100 ? 25.756 -3.402 -27.811 1.00 83.31 100 GLN A CA 1
ATOM 721 C C . GLN A 1 100 ? 25.447 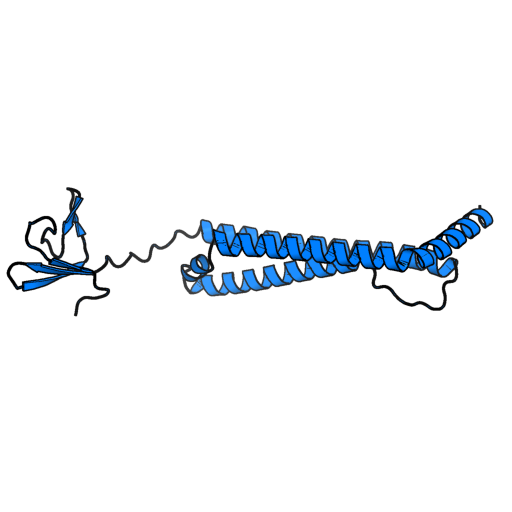-3.220 -26.319 1.00 83.31 100 GLN A C 1
ATOM 723 O O . GLN A 1 100 ? 24.709 -4.007 -25.732 1.00 83.31 100 GLN A O 1
ATOM 728 N N . LYS A 1 101 ? 25.928 -2.117 -25.733 1.00 82.88 101 LYS A N 1
ATOM 729 C CA . LYS A 1 101 ? 25.710 -1.780 -24.324 1.00 82.88 101 LYS A CA 1
ATOM 730 C C . LYS A 1 101 ? 24.245 -1.452 -24.041 1.00 82.88 101 LYS A C 1
ATOM 732 O O . LYS A 1 101 ? 23.744 -1.858 -23.002 1.00 82.88 101 LYS A O 1
ATOM 737 N N . LEU A 1 102 ? 23.542 -0.791 -24.968 1.00 83.56 102 LEU A N 1
ATOM 738 C CA . LEU A 1 102 ? 22.102 -0.533 -24.832 1.00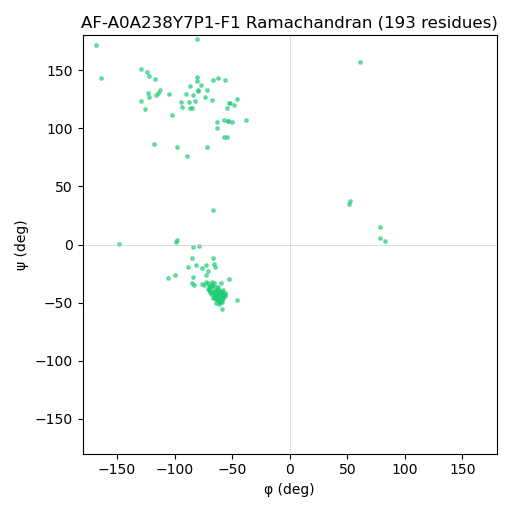 83.56 102 LEU A CA 1
ATOM 739 C C . LEU A 1 102 ? 21.288 -1.835 -24.841 1.00 83.56 102 LEU A C 1
ATOM 741 O O . LEU A 1 102 ? 20.372 -1.996 -24.033 1.00 83.56 102 LEU A O 1
ATOM 745 N N . ARG A 1 103 ? 21.630 -2.772 -25.733 1.00 83.56 103 ARG A N 1
ATOM 746 C CA . ARG A 1 103 ? 20.963 -4.078 -25.817 1.00 83.56 103 ARG A CA 1
ATOM 747 C C . ARG A 1 103 ? 21.142 -4.878 -24.526 1.00 83.56 103 ARG A C 1
ATOM 749 O O . ARG A 1 103 ? 20.163 -5.380 -23.968 1.00 83.56 103 ARG A O 1
ATOM 756 N N . ASP A 1 104 ? 22.373 -4.956 -24.030 1.00 88.00 104 ASP A N 1
ATOM 757 C CA . ASP A 1 104 ? 22.692 -5.704 -22.813 1.00 88.00 104 ASP A CA 1
ATOM 758 C C . ASP A 1 104 ? 22.099 -5.033 -21.562 1.00 88.00 104 ASP A C 1
ATOM 760 O O . ASP A 1 104 ? 21.524 -5.712 -20.709 1.00 88.00 104 ASP A O 1
ATOM 764 N N . ASP A 1 105 ? 22.138 -3.700 -21.484 1.00 85.88 105 ASP A N 1
ATOM 765 C CA . ASP A 1 105 ? 21.505 -2.926 -20.411 1.00 85.88 105 ASP A CA 1
ATOM 766 C C . ASP A 1 105 ? 19.983 -3.120 -20.392 1.00 85.88 105 ASP A C 1
ATOM 768 O O . ASP A 1 105 ? 19.405 -3.360 -19.335 1.00 85.88 105 ASP A O 1
ATOM 772 N N . THR A 1 106 ? 19.326 -3.134 -21.556 1.00 85.44 106 THR A N 1
ATOM 773 C CA . THR A 1 106 ? 17.881 -3.404 -21.658 1.00 85.44 106 THR A CA 1
ATOM 774 C C . THR A 1 106 ? 17.537 -4.788 -21.105 1.00 85.44 106 THR A C 1
ATOM 776 O O . THR A 1 106 ? 16.589 -4.939 -20.330 1.00 85.44 106 THR A O 1
ATOM 779 N N . LYS A 1 107 ? 18.334 -5.808 -21.447 1.00 89.44 107 LYS A N 1
ATOM 780 C CA . LYS A 1 107 ? 18.138 -7.177 -20.952 1.00 89.44 107 LYS A CA 1
ATOM 781 C C . LYS A 1 107 ? 18.348 -7.266 -19.436 1.00 89.44 107 LYS A C 1
ATOM 783 O O . LYS A 1 107 ? 17.532 -7.880 -18.747 1.00 89.44 107 LYS A O 1
ATOM 788 N N . ASN A 1 108 ? 19.386 -6.617 -18.911 1.00 88.56 108 ASN A N 1
ATOM 789 C CA . ASN A 1 108 ? 19.697 -6.589 -17.477 1.00 88.56 108 ASN A CA 1
ATOM 790 C C . ASN A 1 108 ? 18.675 -5.780 -16.662 1.00 88.56 108 ASN A C 1
ATOM 792 O O . ASN A 1 108 ? 18.314 -6.157 -15.543 1.00 88.56 108 ASN A O 1
ATOM 796 N N . LYS A 1 109 ? 18.151 -4.688 -17.224 1.00 84.94 109 LYS A N 1
ATOM 797 C CA . LYS A 1 109 ? 17.065 -3.910 -16.620 1.00 84.94 109 LYS A CA 1
ATOM 798 C C . LYS A 1 109 ? 15.766 -4.700 -16.595 1.00 84.94 109 LYS A C 1
ATOM 800 O O . LYS A 1 109 ? 15.101 -4.706 -15.566 1.00 84.94 109 LYS A O 1
ATOM 805 N N . ALA A 1 110 ? 15.436 -5.438 -17.655 1.00 87.00 110 ALA A N 1
ATOM 806 C CA . ALA A 1 110 ? 14.241 -6.281 -17.684 1.00 87.00 110 ALA A CA 1
ATOM 807 C C . ALA A 1 110 ? 14.278 -7.396 -16.621 1.00 87.00 110 ALA A C 1
ATOM 809 O O . ALA A 1 110 ? 13.270 -7.661 -15.960 1.00 87.00 110 ALA A O 1
ATOM 810 N N . THR A 1 111 ? 15.432 -8.039 -16.411 1.00 90.94 111 THR A N 1
ATOM 811 C CA . THR A 1 111 ? 15.581 -9.062 -15.361 1.00 90.94 111 THR A CA 1
ATOM 812 C C . THR A 1 111 ? 15.531 -8.452 -13.960 1.00 90.94 111 THR A C 1
ATOM 814 O O . THR A 1 111 ? 14.852 -8.991 -13.082 1.00 90.94 111 THR A O 1
ATOM 817 N N . SER A 1 112 ? 16.171 -7.298 -13.759 1.00 86.06 112 SER A N 1
ATOM 818 C CA . SER A 1 112 ? 16.158 -6.575 -12.481 1.00 86.06 112 SER A CA 1
ATOM 819 C C . SER A 1 112 ? 14.764 -6.055 -12.128 1.00 86.06 112 SER A C 1
ATOM 821 O O . SER A 1 112 ? 14.299 -6.267 -11.009 1.00 86.06 112 SER A O 1
ATOM 823 N N . ALA A 1 113 ? 14.050 -5.469 -13.092 1.00 84.94 113 ALA A N 1
ATOM 824 C CA . ALA A 1 113 ? 12.679 -4.996 -12.925 1.00 84.94 113 ALA A CA 1
ATOM 825 C C . ALA A 1 113 ? 11.739 -6.140 -12.535 1.00 84.94 113 ALA A C 1
ATOM 827 O O . ALA A 1 113 ? 10.957 -5.997 -11.601 1.00 84.94 113 ALA A O 1
ATOM 828 N N . ARG A 1 114 ? 11.867 -7.320 -13.160 1.00 88.62 114 ARG A N 1
ATOM 829 C CA . ARG A 1 114 ? 11.099 -8.511 -12.753 1.00 88.62 114 ARG A CA 1
ATOM 830 C C . ARG A 1 114 ? 11.385 -8.929 -11.313 1.00 88.62 114 ARG A C 1
ATOM 832 O O . ARG A 1 114 ? 10.460 -9.326 -10.608 1.00 88.62 114 ARG A O 1
ATOM 839 N N . ARG A 1 115 ? 12.643 -8.860 -10.863 1.00 90.75 115 ARG A N 1
ATOM 840 C CA . ARG A 1 115 ? 13.008 -9.193 -9.477 1.00 90.75 115 ARG A CA 1
ATOM 841 C C . ARG A 1 115 ? 12.414 -8.187 -8.494 1.00 90.75 115 ARG A C 1
ATOM 843 O O . ARG A 1 115 ? 11.817 -8.608 -7.510 1.00 90.75 115 ARG A O 1
ATOM 850 N N . LEU A 1 116 ? 12.530 -6.891 -8.779 1.00 84.06 116 LEU A N 1
ATOM 851 C CA . LEU A 1 116 ? 11.935 -5.827 -7.963 1.00 84.06 116 LEU A CA 1
ATOM 852 C C . LEU A 1 116 ? 10.412 -5.948 -7.905 1.00 84.06 116 LEU A C 1
ATOM 854 O O . LEU A 1 116 ? 9.840 -5.847 -6.828 1.00 84.06 116 LEU A O 1
ATOM 858 N N . LEU A 1 117 ? 9.765 -6.248 -9.031 1.00 83.88 117 LEU A N 1
ATOM 859 C CA . LEU A 1 117 ? 8.315 -6.402 -9.106 1.00 83.88 117 LEU A CA 1
ATOM 860 C C . LEU A 1 117 ? 7.830 -7.631 -8.327 1.00 83.88 117 LEU A C 1
ATOM 862 O O . LEU A 1 117 ? 6.799 -7.563 -7.669 1.00 83.88 117 LEU A O 1
ATOM 866 N N . ARG A 1 118 ? 8.601 -8.728 -8.314 1.00 90.25 118 ARG A N 1
ATOM 867 C CA . ARG A 1 118 ? 8.329 -9.870 -7.424 1.00 90.25 118 ARG A CA 1
ATOM 868 C C . ARG A 1 118 ? 8.431 -9.484 -5.950 1.00 90.25 118 ARG A C 1
ATOM 870 O O . ARG A 1 118 ? 7.554 -9.859 -5.184 1.00 90.25 118 ARG A O 1
ATOM 877 N N . TRP A 1 119 ? 9.455 -8.727 -5.554 1.00 89.19 119 TRP A N 1
ATOM 878 C CA . TRP A 1 119 ? 9.574 -8.240 -4.175 1.00 89.19 119 TRP A CA 1
ATOM 879 C C . TRP A 1 119 ? 8.448 -7.277 -3.803 1.00 89.19 119 TRP A C 1
ATOM 881 O O . TRP A 1 119 ? 7.868 -7.423 -2.735 1.00 89.19 119 TRP A O 1
ATOM 891 N N . ALA A 1 120 ? 8.078 -6.362 -4.700 1.00 81.38 120 ALA A N 1
ATOM 892 C CA . ALA A 1 120 ? 6.940 -5.471 -4.505 1.00 81.38 120 ALA A CA 1
ATOM 893 C C . ALA A 1 120 ? 5.638 -6.262 -4.313 1.00 81.38 120 ALA A C 1
ATOM 895 O O . ALA A 1 120 ? 4.887 -5.975 -3.386 1.00 81.38 120 ALA A O 1
ATOM 896 N N . LEU A 1 121 ? 5.407 -7.297 -5.131 1.00 83.75 121 LEU A N 1
ATOM 897 C CA . LEU A 1 121 ? 4.242 -8.172 -5.007 1.00 83.75 121 LEU A CA 1
ATOM 898 C C . LEU A 1 121 ? 4.232 -8.920 -3.665 1.00 83.75 121 LEU A C 1
ATOM 900 O O . LEU A 1 121 ? 3.190 -9.004 -3.026 1.00 83.75 121 LEU A O 1
ATOM 904 N N . LEU A 1 122 ? 5.386 -9.428 -3.218 1.00 88.19 122 LEU A N 1
ATOM 905 C CA . LEU A 1 122 ? 5.516 -10.108 -1.926 1.00 88.19 122 LEU A CA 1
ATOM 906 C C . LEU A 1 122 ? 5.265 -9.157 -0.749 1.00 88.19 122 LEU A C 1
ATOM 908 O O . LEU A 1 122 ? 4.534 -9.512 0.170 1.00 88.19 122 LEU A O 1
ATOM 912 N N . CYS A 1 123 ? 5.818 -7.942 -0.784 1.00 83.06 123 CYS A N 1
ATOM 913 C CA . CYS A 1 123 ? 5.578 -6.929 0.245 1.00 83.06 123 CYS A CA 1
ATOM 914 C C . CYS A 1 123 ? 4.110 -6.483 0.270 1.00 83.06 123 CYS A C 1
ATOM 916 O O . CYS A 1 123 ? 3.532 -6.368 1.348 1.00 83.06 123 CYS A O 1
ATOM 918 N N . ALA A 1 124 ? 3.494 -6.282 -0.899 1.00 76.44 124 ALA A N 1
ATOM 919 C CA . ALA A 1 124 ? 2.082 -5.928 -1.011 1.00 76.44 124 ALA A CA 1
ATOM 920 C C . ALA A 1 124 ? 1.170 -7.050 -0.491 1.00 76.44 124 ALA A C 1
ATOM 922 O O . ALA A 1 124 ? 0.244 -6.783 0.270 1.00 76.44 124 ALA A O 1
ATOM 923 N N . ALA A 1 125 ? 1.460 -8.306 -0.845 1.00 82.44 125 ALA A N 1
ATOM 924 C CA . ALA A 1 125 ? 0.738 -9.463 -0.327 1.00 82.44 125 ALA A CA 1
ATOM 925 C C . ALA A 1 125 ? 0.894 -9.586 1.196 1.00 82.44 125 ALA A C 1
ATOM 927 O O . ALA A 1 125 ? -0.094 -9.788 1.894 1.00 82.44 125 ALA A O 1
ATOM 928 N N . GLY A 1 126 ? 2.108 -9.398 1.724 1.00 84.50 126 GLY A N 1
ATOM 929 C CA . GLY A 1 126 ? 2.364 -9.401 3.166 1.00 84.50 126 GLY A CA 1
ATOM 930 C C . GLY A 1 126 ? 1.581 -8.313 3.905 1.00 84.50 126 GLY A C 1
ATOM 931 O O . GLY A 1 126 ? 0.928 -8.603 4.903 1.00 84.50 126 GLY A O 1
ATOM 932 N N . ALA A 1 127 ? 1.575 -7.084 3.382 1.00 81.88 127 ALA A N 1
ATOM 933 C CA . ALA A 1 127 ? 0.786 -5.990 3.943 1.00 81.88 127 ALA A CA 1
ATOM 934 C C . ALA A 1 127 ? -0.721 -6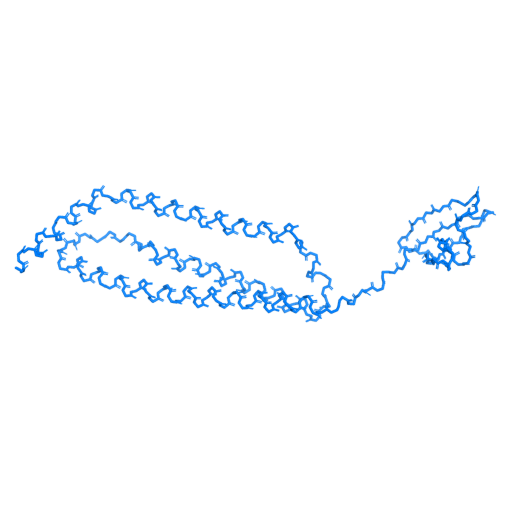.301 3.920 1.00 81.88 127 ALA A C 1
ATOM 936 O O . ALA A 1 127 ? -1.399 -6.105 4.925 1.00 81.88 127 ALA A O 1
ATOM 937 N N . ALA A 1 128 ? -1.238 -6.844 2.812 1.00 78.88 128 ALA A N 1
ATOM 938 C CA . ALA A 1 128 ? -2.643 -7.233 2.699 1.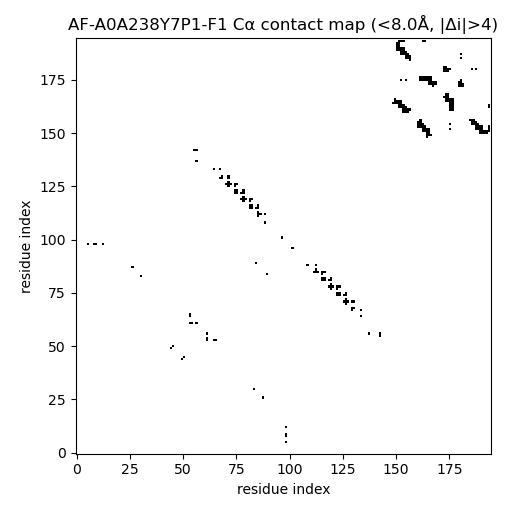00 78.88 128 ALA A CA 1
ATOM 939 C C . ALA A 1 128 ? -3.030 -8.322 3.713 1.00 78.88 128 ALA A C 1
ATOM 941 O O . ALA A 1 128 ? -4.087 -8.234 4.334 1.00 78.88 128 ALA A O 1
ATOM 942 N N . VAL A 1 129 ? -2.167 -9.320 3.929 1.00 87.06 129 VAL A N 1
ATOM 943 C CA . VAL A 1 129 ? -2.388 -10.363 4.943 1.00 87.06 129 VAL A CA 1
ATOM 944 C C . VAL A 1 129 ? -2.409 -9.764 6.349 1.00 87.06 129 VAL A C 1
ATOM 946 O O . VAL A 1 129 ? -3.329 -10.046 7.107 1.00 87.06 129 VAL A O 1
ATOM 949 N N . ILE A 1 130 ? -1.456 -8.893 6.695 1.00 85.25 130 ILE A N 1
ATOM 950 C CA . ILE A 1 130 ? -1.424 -8.263 8.026 1.00 85.25 130 ILE A CA 1
ATOM 951 C C . ILE A 1 130 ? -2.689 -7.434 8.267 1.00 85.25 130 ILE A C 1
ATOM 953 O O . ILE A 1 130 ? -3.300 -7.555 9.324 1.00 85.25 130 ILE A O 1
ATOM 957 N N . VAL A 1 131 ? -3.107 -6.626 7.289 1.00 80.31 131 VAL A N 1
ATOM 958 C CA . VAL A 1 131 ? -4.311 -5.793 7.418 1.00 80.31 131 VAL A CA 1
ATOM 959 C C . VAL A 1 131 ? -5.563 -6.656 7.544 1.00 80.31 131 VAL A C 1
ATOM 961 O O . VAL A 1 131 ? -6.367 -6.419 8.434 1.00 80.31 131 VAL A O 1
ATOM 964 N N . THR A 1 132 ? -5.723 -7.681 6.704 1.00 77.50 132 THR A N 1
ATOM 965 C CA . THR A 1 132 ? -6.908 -8.557 6.752 1.00 77.50 132 THR A CA 1
ATOM 966 C C . THR A 1 132 ? -6.998 -9.345 8.054 1.00 77.50 132 THR A C 1
ATOM 968 O O . THR A 1 132 ? -8.074 -9.410 8.645 1.00 77.50 132 THR A O 1
ATOM 971 N N . VAL A 1 133 ? -5.880 -9.892 8.539 1.00 83.56 133 VAL A N 1
ATOM 972 C CA . VAL A 1 133 ? -5.828 -10.584 9.834 1.00 83.56 133 VAL A CA 1
ATOM 973 C C . VAL A 1 133 ? -6.085 -9.602 10.977 1.00 83.56 133 VAL A C 1
ATOM 975 O O . VAL A 1 133 ? -6.902 -9.895 11.842 1.00 83.56 133 VAL A O 1
ATOM 978 N N . GLY A 1 134 ? -5.462 -8.421 10.960 1.00 80.62 134 GLY A N 1
ATOM 979 C CA . GLY A 1 134 ? -5.681 -7.384 11.970 1.00 80.62 134 GLY A CA 1
ATOM 980 C C . GLY A 1 134 ? -7.139 -6.926 12.034 1.00 80.62 134 GLY A C 1
ATOM 981 O O . GLY A 1 134 ? -7.719 -6.876 13.113 1.00 80.62 134 GLY A O 1
ATOM 982 N N . SER A 1 135 ? -7.772 -6.676 10.884 1.00 76.31 135 SER A N 1
ATOM 983 C CA . SER A 1 135 ? -9.199 -6.345 10.814 1.00 76.31 135 SER A CA 1
ATOM 984 C C . SER A 1 135 ? -10.086 -7.486 11.310 1.00 76.31 135 SER A C 1
ATOM 986 O O . SER A 1 135 ? -11.054 -7.226 12.015 1.00 76.31 135 SER A O 1
ATOM 988 N N . ALA A 1 136 ? -9.763 -8.741 10.984 1.00 80.06 136 ALA A N 1
ATOM 989 C CA . ALA A 1 136 ? -10.514 -9.891 11.480 1.00 80.06 136 ALA A CA 1
ATOM 990 C C . ALA A 1 136 ? -10.424 -10.012 13.006 1.00 80.06 136 ALA A C 1
ATOM 992 O O . ALA A 1 136 ? -11.441 -10.252 13.643 1.00 80.06 136 ALA A O 1
ATOM 993 N N . VAL A 1 137 ? -9.244 -9.789 13.596 1.00 80.00 137 VAL A N 1
ATOM 994 C CA . VAL A 1 137 ? -9.072 -9.772 15.058 1.00 80.00 137 VAL A CA 1
ATOM 995 C C . VAL A 1 137 ? -9.925 -8.673 15.686 1.00 80.00 137 VAL A C 1
ATOM 997 O O . VAL A 1 137 ? -10.656 -8.956 16.621 1.00 80.00 137 VAL A O 1
ATOM 1000 N N . VAL A 1 138 ? -9.911 -7.452 15.145 1.00 74.25 138 VAL A N 1
ATOM 1001 C CA . VAL A 1 138 ? -10.725 -6.343 15.679 1.00 74.25 138 VAL A CA 1
ATOM 1002 C C . VAL A 1 138 ? -12.229 -6.636 15.600 1.00 74.25 138 VAL A C 1
ATOM 1004 O O . VAL A 1 138 ? -12.959 -6.286 16.517 1.00 74.25 138 VAL A O 1
ATOM 1007 N N . VAL A 1 139 ? -12.701 -7.280 14.528 1.00 75.94 139 VAL A N 1
ATOM 1008 C CA . VAL A 1 139 ? -14.128 -7.619 14.357 1.00 75.94 139 VAL A CA 1
ATOM 1009 C C . VAL A 1 139 ? -14.555 -8.811 15.221 1.00 75.94 139 VAL A C 1
ATOM 1011 O O . VAL A 1 139 ? -15.705 -8.867 15.646 1.00 75.94 139 VAL A O 1
ATOM 1014 N N . LEU A 1 140 ? -13.662 -9.780 15.436 1.00 77.94 140 LEU A N 1
ATOM 1015 C CA . LEU A 1 140 ? -13.944 -11.002 16.198 1.00 77.94 140 LEU A CA 1
ATOM 1016 C C . LEU A 1 140 ? -13.685 -10.857 17.696 1.00 77.94 140 LEU A C 1
ATOM 1018 O O . LEU A 1 140 ? -14.202 -11.663 18.466 1.00 77.94 140 LEU A O 1
ATOM 1022 N N . SER A 1 141 ? -12.901 -9.864 18.114 1.00 72.50 141 SER A N 1
ATOM 1023 C CA . SER A 1 141 ? -12.872 -9.443 19.507 1.00 72.50 141 SER A CA 1
ATOM 1024 C C . SER A 1 141 ? -14.259 -8.914 19.842 1.00 72.50 141 SER A C 1
ATOM 1026 O O . SER A 1 141 ? -14.647 -7.837 19.388 1.00 72.50 141 SER A O 1
ATOM 1028 N N . GLU A 1 142 ? -15.027 -9.698 20.602 1.00 59.59 142 GLU A N 1
ATOM 1029 C CA . GLU A 1 142 ? -16.221 -9.194 21.267 1.00 59.59 142 GLU A CA 1
ATOM 1030 C C . GLU A 1 142 ? -15.794 -7.908 21.969 1.00 59.59 142 GLU A C 1
ATOM 1032 O O . GLU A 1 142 ? -14.847 -7.923 22.758 1.00 59.59 142 GLU A O 1
ATOM 1037 N N . LYS A 1 143 ? -16.423 -6.776 21.621 1.00 55.75 143 LYS A N 1
ATOM 1038 C CA . LYS A 1 143 ? -16.320 -5.587 22.457 1.00 55.75 143 LYS A CA 1
ATOM 1039 C C . LYS A 1 143 ? -16.735 -6.071 23.839 1.00 55.75 143 LYS A C 1
ATOM 1041 O O . LYS A 1 143 ? -17.925 -6.302 24.056 1.00 55.75 143 LYS A O 1
ATOM 1046 N N . GLU A 1 144 ? -15.782 -6.219 24.757 1.00 51.19 144 GLU A N 1
ATOM 1047 C CA . GLU A 1 144 ? -16.063 -5.900 26.144 1.00 51.19 144 GLU A CA 1
ATOM 1048 C C . GLU A 1 144 ? -16.574 -4.469 26.049 1.00 51.19 144 GLU A C 1
ATOM 1050 O O . GLU A 1 144 ? -15.821 -3.511 25.907 1.00 51.19 144 GLU A O 1
ATOM 1055 N N . GLN A 1 145 ? -17.897 -4.337 25.928 1.00 48.41 145 GLN A N 1
ATOM 1056 C CA . GLN A 1 145 ? -18.574 -3.123 26.294 1.00 48.41 145 GLN A CA 1
ATOM 1057 C C . GLN A 1 145 ? -18.160 -2.980 27.743 1.00 48.41 145 GLN A C 1
ATOM 1059 O O . GLN A 1 145 ? -18.767 -3.614 28.606 1.00 48.41 145 GLN A O 1
ATOM 1064 N N . ASP A 1 146 ? -17.073 -2.237 27.984 1.00 46.38 146 ASP A N 1
ATOM 1065 C CA . ASP A 1 146 ? -16.854 -1.549 29.241 1.00 46.38 146 ASP A CA 1
ATOM 1066 C C . ASP A 1 146 ? -18.237 -1.069 29.603 1.00 46.38 146 ASP A C 1
ATOM 1068 O O . ASP A 1 146 ? -18.816 -0.281 28.846 1.00 46.38 146 ASP A O 1
ATOM 1072 N N . ALA A 1 147 ? -18.831 -1.724 30.606 1.00 46.56 147 ALA A N 1
ATOM 1073 C CA . ALA A 1 147 ? -20.215 -1.530 30.969 1.00 46.56 147 ALA A CA 1
ATOM 1074 C C . ALA A 1 147 ? -20.346 -0.028 31.090 1.00 46.56 147 ALA A C 1
ATOM 1076 O O . ALA A 1 147 ? -19.724 0.530 31.991 1.00 46.56 147 ALA A O 1
ATOM 1077 N N . VAL A 1 148 ? -20.992 0.612 30.102 1.00 51.50 148 VAL A N 1
ATOM 1078 C CA . VAL A 1 148 ? -21.040 2.068 30.004 1.00 51.50 148 VAL A CA 1
ATOM 1079 C C . VAL A 1 148 ? -21.551 2.469 31.358 1.00 51.50 148 VAL A C 1
ATOM 1081 O O . VAL A 1 148 ? -22.695 2.132 31.663 1.00 51.50 148 VAL A O 1
ATOM 1084 N N . THR A 1 149 ? -20.674 3.015 32.206 1.00 53.62 149 THR A N 1
ATOM 1085 C CA . THR A 1 149 ? -21.004 3.258 33.603 1.00 53.62 149 THR A CA 1
ATOM 1086 C C . THR A 1 149 ? -22.226 4.135 33.523 1.00 53.62 149 THR A C 1
ATOM 1088 O O . THR A 1 149 ? -22.111 5.249 33.006 1.00 53.62 149 THR A O 1
ATOM 1091 N N . ALA A 1 150 ? -23.397 3.567 33.843 1.00 60.03 150 ALA A N 1
ATOM 1092 C CA . ALA A 1 150 ? -24.660 4.169 33.445 1.00 60.03 150 ALA A CA 1
ATOM 1093 C C . ALA A 1 150 ? -24.609 5.617 33.928 1.00 60.03 150 ALA A C 1
ATOM 1095 O O . ALA A 1 150 ? -24.306 5.814 35.112 1.00 60.03 150 ALA A O 1
ATOM 1096 N N . PRO A 1 151 ? -24.754 6.610 33.026 1.00 66.69 151 PRO A N 1
ATOM 1097 C CA . PRO A 1 151 ? -24.468 7.991 33.366 1.00 66.69 151 PRO A CA 1
ATOM 1098 C C . PRO A 1 151 ? -25.242 8.328 34.632 1.00 66.69 151 PRO A C 1
ATOM 1100 O O . PRO A 1 151 ? -26.456 8.127 34.702 1.00 66.69 151 PRO A O 1
ATOM 1103 N N . SER A 1 152 ? -24.522 8.743 35.670 1.00 74.88 152 SER A N 1
ATOM 1104 C CA . SER A 1 152 ? -25.167 9.144 36.905 1.00 74.88 152 SER A CA 1
ATOM 1105 C C . SER A 1 152 ? -25.976 10.408 36.637 1.00 74.88 152 SER A C 1
ATOM 1107 O O . SER A 1 152 ? -25.548 11.297 35.899 1.00 74.88 152 SER A O 1
ATOM 1109 N N . ALA A 1 153 ? -27.152 10.524 37.235 1.00 80.50 153 ALA A N 1
ATOM 1110 C CA . ALA A 1 153 ? -27.873 11.787 37.238 1.00 80.50 153 ALA A CA 1
ATOM 1111 C C . ALA A 1 153 ? -28.135 12.236 38.660 1.00 80.50 153 ALA A C 1
ATOM 1113 O O . ALA A 1 153 ? -28.381 11.429 39.553 1.00 80.50 153 ALA A O 1
ATOM 1114 N N . VAL A 1 154 ? -28.087 13.553 38.835 1.00 79.19 154 VAL A N 1
ATOM 1115 C CA . VAL A 1 154 ? -28.602 14.214 40.024 1.00 79.19 154 VAL A CA 1
ATOM 1116 C C . VAL A 1 154 ? -30.027 14.644 39.718 1.00 79.19 154 VAL A C 1
ATOM 1118 O O . VAL A 1 154 ? -30.261 15.394 38.766 1.00 79.19 154 VAL A O 1
ATOM 1121 N N . VAL A 1 155 ? -30.969 14.178 40.530 1.00 81.69 155 VAL A N 1
ATOM 1122 C CA . VAL A 1 155 ? -32.388 14.527 40.448 1.00 81.69 155 VAL A CA 1
ATOM 1123 C C . VAL A 1 155 ? -32.764 15.294 41.705 1.00 81.69 155 VAL A C 1
ATOM 1125 O O . VAL A 1 155 ? -32.448 14.858 42.812 1.00 81.69 155 VAL A O 1
ATOM 1128 N N . VAL A 1 156 ? -33.423 16.443 41.547 1.00 79.38 156 VAL A N 1
ATOM 1129 C CA . VAL A 1 156 ? -33.954 17.211 42.679 1.00 79.38 156 VAL A CA 1
ATOM 1130 C C . VAL A 1 156 ? -35.455 16.975 42.783 1.00 79.38 156 VAL A C 1
ATOM 1132 O O . VAL A 1 156 ? -36.214 17.436 41.932 1.00 79.38 156 VAL A O 1
ATOM 1135 N N . VAL A 1 157 ? -35.879 16.286 43.843 1.00 79.69 157 VAL A N 1
ATOM 1136 C CA . VAL A 1 157 ? -37.292 16.040 44.169 1.00 79.69 157 VAL A CA 1
ATOM 1137 C C . VAL A 1 157 ? -37.566 16.592 45.561 1.00 79.69 157 VAL A C 1
ATOM 1139 O O . VAL A 1 157 ? -36.822 16.315 46.501 1.00 79.69 157 VAL A O 1
ATOM 1142 N N . ASP A 1 158 ? -38.587 17.441 45.689 1.00 79.25 158 ASP A N 1
ATOM 1143 C CA . ASP A 1 158 ? -38.993 18.060 46.961 1.00 79.25 158 ASP A CA 1
ATOM 1144 C C . ASP A 1 158 ? -37.841 18.740 47.735 1.00 79.25 158 ASP A C 1
ATOM 1146 O O . ASP A 1 158 ? -37.776 18.722 48.965 1.00 79.25 158 ASP A O 1
ATOM 1150 N N . GLY A 1 159 ? -36.890 19.335 47.003 1.00 79.31 159 GLY A N 1
ATOM 1151 C CA . GLY A 1 159 ? -35.729 20.029 47.572 1.00 79.31 159 GLY A CA 1
ATOM 1152 C C . GLY A 1 159 ? -34.591 19.119 48.052 1.00 79.31 159 GLY A C 1
ATOM 1153 O O . GLY A 1 159 ? -33.621 19.624 48.618 1.00 79.31 159 GLY A O 1
ATOM 1154 N N . LYS A 1 160 ? -34.668 17.803 47.818 1.00 79.50 160 LYS A N 1
ATOM 1155 C CA . LYS A 1 160 ? -33.582 16.848 48.075 1.00 79.50 160 LYS A CA 1
ATOM 1156 C C . LYS A 1 160 ? -32.932 16.428 46.762 1.00 79.50 160 LYS A C 1
ATOM 1158 O O . LYS A 1 160 ? -33.623 16.033 45.830 1.00 79.50 160 LYS A O 1
ATOM 1163 N N . ALA A 1 161 ? -31.606 16.515 46.705 1.00 84.06 161 ALA A N 1
ATOM 1164 C CA . ALA A 1 161 ? -30.825 16.006 45.586 1.00 84.06 161 ALA A CA 1
ATOM 1165 C C . ALA A 1 161 ? -30.492 14.529 45.829 1.00 84.06 161 ALA A C 1
ATOM 1167 O O . ALA A 1 161 ? -29.886 14.195 46.848 1.00 84.06 161 ALA A O 1
ATOM 1168 N N . VAL A 1 162 ? -30.885 13.664 44.899 1.00 84.69 162 VAL A N 1
ATOM 1169 C CA . VAL A 1 162 ? -30.535 12.240 44.875 1.00 84.69 162 VAL A CA 1
ATOM 1170 C C . VAL A 1 162 ? -29.627 12.011 43.678 1.00 84.69 162 VAL A C 1
ATOM 1172 O O . VAL A 1 162 ? -29.911 12.513 42.592 1.00 84.69 162 VAL A O 1
ATOM 1175 N N . CYS A 1 163 ? -28.519 11.300 43.881 1.00 85.88 163 CYS A N 1
ATOM 1176 C CA . CYS A 1 163 ? -27.586 10.962 42.815 1.00 85.88 163 CYS A CA 1
ATOM 1177 C C . CYS A 1 163 ? -27.419 9.451 42.728 1.00 85.88 163 CYS A C 1
ATOM 1179 O O . CYS A 1 163 ? -27.171 8.795 43.737 1.00 85.88 163 CYS A O 1
ATOM 1181 N N . GLY A 1 164 ? -27.539 8.912 41.521 1.00 84.50 164 GLY A N 1
ATOM 1182 C CA . GLY A 1 164 ? -27.412 7.484 41.272 1.00 84.50 164 GLY A CA 1
ATOM 1183 C C . GLY A 1 164 ? -27.311 7.176 39.780 1.00 84.50 164 GLY A C 1
ATOM 1184 O O . GLY A 1 164 ? -27.459 8.082 38.953 1.00 84.50 164 GLY A O 1
ATOM 1185 N N . PRO A 1 165 ? -27.028 5.915 39.419 1.00 84.50 165 PRO A N 1
ATOM 1186 C CA . PRO A 1 165 ? -27.071 5.475 38.030 1.00 84.50 165 PRO A CA 1
ATOM 1187 C C . PRO A 1 165 ? -28.494 5.607 37.477 1.00 84.50 165 PRO A C 1
ATOM 1189 O O . PRO A 1 165 ? -29.462 5.338 38.192 1.00 84.50 165 PRO A O 1
ATOM 1192 N N . LEU A 1 166 ? -28.622 5.993 36.205 1.00 82.38 166 LEU A N 1
ATOM 1193 C CA . LEU A 1 166 ? -29.897 5.860 35.505 1.00 82.38 166 LEU A CA 1
ATOM 1194 C C . LEU A 1 166 ? -30.221 4.379 35.297 1.00 82.38 166 LEU A C 1
ATOM 1196 O O . LEU A 1 166 ? -29.450 3.652 34.670 1.00 82.38 166 LEU A O 1
ATOM 1200 N N . THR A 1 167 ? -31.387 3.960 35.773 1.00 83.12 167 THR A N 1
ATOM 1201 C CA . THR A 1 167 ? -31.967 2.645 35.504 1.00 83.12 167 THR A CA 1
ATOM 1202 C C . THR A 1 167 ? -33.260 2.807 34.722 1.00 83.12 167 THR A C 1
ATOM 1204 O O . THR A 1 167 ? -34.129 3.584 35.108 1.00 83.12 167 THR A O 1
ATOM 1207 N N . GLU A 1 168 ? -33.395 2.089 33.614 1.00 84.38 168 GLU A N 1
ATOM 1208 C CA . GLU A 1 168 ? -34.658 1.986 32.882 1.00 84.38 168 GLU A CA 1
ATOM 1209 C C . GLU A 1 168 ? -35.513 0.890 33.533 1.00 84.38 168 GLU A C 1
ATOM 1211 O O . GLU A 1 168 ? -35.018 -0.211 33.791 1.00 84.38 168 GLU A O 1
ATOM 1216 N N . ASP A 1 169 ? -36.764 1.205 33.868 1.00 79.19 169 ASP A N 1
ATOM 1217 C CA . ASP A 1 169 ? -37.711 0.227 34.398 1.00 79.19 169 ASP A CA 1
ATOM 1218 C C . ASP A 1 169 ? -38.352 -0.623 33.282 1.00 79.19 169 ASP A C 1
ATOM 1220 O O . ASP A 1 169 ? -38.113 -0.426 32.090 1.00 79.19 169 ASP A O 1
ATOM 1224 N N . ALA A 1 170 ? -39.179 -1.598 33.668 1.00 78.31 170 ALA A N 1
ATOM 1225 C CA . ALA A 1 170 ? -39.855 -2.490 32.722 1.00 78.31 170 ALA A CA 1
ATOM 1226 C C . ALA A 1 170 ? -40.885 -1.783 31.814 1.00 78.31 170 ALA A C 1
ATOM 1228 O O . ALA A 1 170 ? -41.269 -2.343 30.786 1.00 78.31 170 ALA A O 1
ATOM 1229 N N . ASP A 1 171 ? -41.311 -0.574 32.180 1.00 81.44 171 ASP A N 1
ATOM 1230 C CA . ASP A 1 171 ? -42.278 0.260 31.469 1.00 81.44 171 ASP A CA 1
ATOM 1231 C C . ASP A 1 171 ? -41.588 1.330 30.589 1.00 81.44 171 ASP A C 1
ATOM 1233 O O . ASP A 1 171 ? -42.261 2.137 29.940 1.00 81.44 171 ASP A O 1
ATOM 1237 N N . GLY A 1 172 ? -40.249 1.323 30.521 1.00 81.06 172 GLY A N 1
ATOM 1238 C CA . GLY A 1 172 ? -39.441 2.273 29.751 1.00 81.06 172 GLY A CA 1
ATOM 1239 C C . GLY A 1 172 ? -39.280 3.638 30.427 1.00 81.06 172 GLY A C 1
ATOM 1240 O O . GLY A 1 172 ? -38.898 4.611 29.771 1.00 81.06 172 GLY A O 1
ATOM 1241 N N . GLN A 1 173 ? -39.592 3.753 31.724 1.00 83.12 173 GLN A N 1
ATOM 1242 C CA . GLN A 1 173 ? -39.324 4.966 32.488 1.00 83.12 173 GLN A CA 1
ATOM 1243 C C . GLN A 1 173 ? -37.910 4.957 33.056 1.00 83.12 173 GLN A C 1
ATOM 1245 O O . GLN A 1 173 ? -37.425 3.978 33.619 1.00 83.12 173 GLN A O 1
ATOM 1250 N N . LEU A 1 174 ? -37.249 6.106 32.945 1.00 83.00 174 LEU A N 1
ATOM 1251 C CA . LEU A 1 174 ? -35.948 6.318 33.558 1.00 83.00 174 LEU A CA 1
ATOM 1252 C C . LEU A 1 174 ? -36.138 6.619 35.045 1.00 83.00 174 LEU A C 1
ATOM 1254 O O . LEU A 1 174 ? -36.943 7.473 35.421 1.00 83.00 174 LEU A O 1
ATOM 1258 N N . SER A 1 175 ? -35.364 5.942 35.880 1.00 82.44 175 SER A N 1
ATOM 1259 C CA . SER A 1 175 ? -35.355 6.111 37.326 1.00 82.44 175 SER A CA 1
ATOM 1260 C C . SER A 1 175 ? -33.937 6.308 37.852 1.00 82.44 175 SER A C 1
ATOM 1262 O O . SER A 1 175 ? -32.966 5.839 37.259 1.00 82.44 175 SER A O 1
ATOM 1264 N N . VAL A 1 176 ? -33.815 7.033 38.961 1.00 86.50 176 VAL A N 1
ATOM 1265 C CA . VAL A 1 176 ? -32.559 7.204 39.701 1.00 86.50 176 VAL A CA 1
ATOM 1266 C C . VAL A 1 176 ? -32.825 6.797 41.141 1.00 86.50 176 VAL A C 1
ATOM 1268 O O . VAL A 1 176 ? -33.664 7.407 41.798 1.00 86.50 176 VAL A O 1
ATOM 1271 N N . ASP A 1 177 ? -32.156 5.743 41.613 1.00 81.88 177 ASP A N 1
ATOM 1272 C CA . ASP A 1 177 ? -32.354 5.186 42.966 1.00 81.88 177 ASP A CA 1
ATOM 1273 C C . ASP A 1 177 ? -33.839 4.883 43.288 1.00 81.88 177 ASP A C 1
ATOM 1275 O O . ASP A 1 177 ? -34.339 5.123 44.384 1.00 81.88 177 ASP A O 1
ATOM 1279 N N . GLY A 1 178 ? -34.586 4.404 42.283 1.00 80.50 178 GLY A N 1
ATOM 1280 C CA . GLY A 1 178 ? -36.016 4.086 42.396 1.00 80.50 178 GLY A CA 1
ATOM 1281 C C . GLY A 1 178 ? -36.978 5.273 42.249 1.00 80.50 178 GLY A C 1
ATOM 1282 O O . GLY A 1 178 ? -38.186 5.079 42.366 1.00 80.50 178 GLY A O 1
ATOM 1283 N N . ILE A 1 179 ? -36.484 6.485 41.972 1.00 81.00 179 ILE A N 1
ATOM 1284 C CA . ILE A 1 179 ? -37.310 7.675 41.708 1.00 81.00 179 ILE A CA 1
ATOM 1285 C C . ILE A 1 179 ? -37.524 7.828 40.202 1.00 81.00 179 ILE A C 1
ATOM 1287 O O . ILE A 1 179 ? -36.558 8.032 39.470 1.00 81.00 179 ILE A O 1
ATOM 1291 N N . ALA A 1 180 ? -38.775 7.771 39.743 1.00 83.00 180 ALA A N 1
ATOM 1292 C CA . ALA A 1 180 ? -39.125 7.941 38.335 1.00 83.00 180 ALA A CA 1
ATOM 1293 C C . ALA A 1 180 ? -38.972 9.403 37.873 1.00 83.00 180 ALA A C 1
ATOM 1295 O O . ALA A 1 180 ? -39.465 10.337 38.503 1.00 83.00 180 ALA A O 1
ATOM 1296 N N . LEU A 1 181 ? -38.322 9.605 36.726 1.00 77.00 181 LEU A N 1
ATOM 1297 C CA . LEU A 1 181 ? -38.078 10.919 36.114 1.00 77.00 181 LEU A CA 1
ATOM 1298 C C . LEU A 1 181 ? -39.300 11.485 35.360 1.00 77.00 181 LEU A C 1
ATOM 1300 O O . LEU A 1 181 ? -39.224 12.581 34.807 1.00 77.00 181 LEU A O 1
ATOM 1304 N N . GLY A 1 182 ? -40.414 10.744 35.318 1.00 69.56 182 GLY A N 1
ATOM 1305 C CA . GLY A 1 182 ? -41.649 11.118 34.618 1.00 69.56 182 GLY A CA 1
ATOM 1306 C C . GLY A 1 182 ? -42.607 12.014 35.412 1.00 69.56 182 GLY A C 1
ATOM 1307 O O . GLY A 1 182 ? -43.544 12.560 34.827 1.00 69.56 182 GLY A O 1
ATOM 1308 N N . ASP A 1 183 ? -42.382 12.194 36.716 1.00 63.91 183 ASP A N 1
ATOM 1309 C CA . ASP A 1 183 ? -43.255 13.014 37.555 1.00 63.91 183 ASP A CA 1
ATOM 1310 C C . ASP A 1 183 ? -42.961 14.514 37.377 1.00 63.91 183 ASP A C 1
ATOM 1312 O O . ASP A 1 183 ? -41.814 14.966 37.388 1.00 63.91 183 ASP A O 1
ATOM 1316 N N . ALA A 1 184 ? -44.030 15.298 37.196 1.00 52.69 184 ALA A N 1
ATOM 1317 C CA . ALA A 1 184 ? -44.073 16.647 36.611 1.00 52.69 184 ALA A CA 1
ATOM 1318 C C . ALA A 1 184 ? -43.382 17.798 37.393 1.00 52.69 184 ALA A C 1
ATOM 1320 O O . ALA A 1 184 ? -43.794 18.954 37.281 1.00 52.69 184 ALA A O 1
ATOM 1321 N N . GLY A 1 185 ? -42.331 17.527 38.169 1.00 60.34 185 GLY A N 1
ATOM 1322 C CA . GLY A 1 185 ? -41.604 18.528 38.958 1.00 60.34 185 GLY A CA 1
ATOM 1323 C C . GLY A 1 185 ? -40.110 18.269 39.163 1.00 60.34 185 GLY A C 1
ATOM 1324 O O . GLY A 1 185 ? -39.457 19.079 39.819 1.00 60.34 185 GLY A O 1
ATOM 1325 N N . ALA A 1 186 ? -39.551 17.185 38.620 1.00 64.62 186 ALA A N 1
ATOM 1326 C CA . ALA A 1 186 ? -38.136 16.868 38.783 1.00 64.62 186 ALA A CA 1
ATOM 1327 C C . ALA A 1 186 ? -37.265 17.642 37.776 1.00 64.62 186 ALA A C 1
ATOM 1329 O O . ALA A 1 186 ? -37.444 17.533 36.563 1.00 64.62 186 ALA A O 1
ATOM 1330 N N . SER A 1 187 ? -36.284 18.406 38.267 1.00 72.38 187 SER A N 1
ATOM 1331 C CA . SER A 1 187 ? -35.161 18.846 37.435 1.00 72.38 187 SER A CA 1
ATOM 1332 C C . SER A 1 187 ? -34.050 17.803 37.529 1.00 72.38 187 SER A C 1
ATOM 1334 O O . SER A 1 187 ? -33.672 17.378 38.625 1.00 72.38 187 SER A O 1
ATOM 1336 N N . PHE A 1 188 ? -33.541 17.359 36.379 1.00 75.12 188 PHE A N 1
ATOM 1337 C CA . PHE A 1 188 ? -32.429 16.414 36.318 1.00 75.12 188 PHE A CA 1
ATOM 1338 C C . PHE A 1 188 ? -31.224 17.056 35.636 1.00 75.12 188 PHE A C 1
ATOM 1340 O O . PHE A 1 188 ? -31.356 17.833 34.691 1.00 75.12 188 PHE A O 1
ATOM 1347 N N . THR A 1 189 ? -30.033 16.741 36.136 1.00 78.94 189 THR A N 1
ATOM 1348 C CA . THR A 1 189 ? -28.759 17.098 35.507 1.00 78.94 189 THR A CA 1
ATOM 1349 C C . THR A 1 189 ? -27.911 15.840 35.415 1.00 78.94 189 THR A C 1
ATOM 1351 O O . THR A 1 189 ? -27.655 15.182 36.423 1.00 78.94 189 THR A O 1
ATOM 1354 N N . VAL A 1 190 ? -27.489 15.494 34.200 1.00 79.19 190 VAL A N 1
ATOM 1355 C CA . VAL A 1 190 ? -26.587 14.363 33.964 1.00 79.19 190 VAL A CA 1
ATOM 1356 C C . VAL A 1 190 ? -25.188 14.757 34.432 1.00 79.19 190 VAL A C 1
ATOM 1358 O O . VAL A 1 190 ? -24.673 15.802 34.032 1.00 79.19 190 VAL A O 1
ATOM 1361 N N . VAL A 1 191 ? -24.583 13.938 35.290 1.00 79.38 191 VAL A N 1
ATOM 1362 C CA . VAL A 1 191 ? -23.249 14.161 35.856 1.00 79.38 191 VAL A CA 1
ATOM 1363 C C . VAL A 1 191 ? -22.343 12.969 35.560 1.00 79.38 191 VAL A C 1
ATOM 1365 O O . VAL A 1 191 ? -22.783 11.827 35.498 1.00 79.38 191 VAL A O 1
ATOM 1368 N N . SER A 1 192 ? -21.045 13.217 35.392 1.00 69.50 192 SER A N 1
ATOM 1369 C CA . SER A 1 192 ? -20.067 12.142 35.173 1.00 69.50 192 SER A CA 1
ATOM 1370 C C . SER A 1 192 ? -19.787 11.315 36.434 1.00 69.50 192 SER A C 1
ATOM 1372 O O . SER A 1 192 ? -19.228 10.228 36.334 1.00 69.50 192 SER A O 1
ATOM 1374 N N . SER A 1 193 ? -20.136 11.833 37.616 1.00 72.44 193 SER A N 1
ATOM 1375 C CA . SER A 1 193 ? -19.929 11.174 38.910 1.00 72.44 193 SER A CA 1
ATOM 1376 C C . SER A 1 193 ? -20.774 11.826 40.006 1.00 72.44 193 SER A C 1
ATOM 1378 O O . SER A 1 193 ? -20.901 13.054 40.033 1.00 72.44 193 SER A O 1
ATOM 1380 N N . CYS A 1 194 ? -2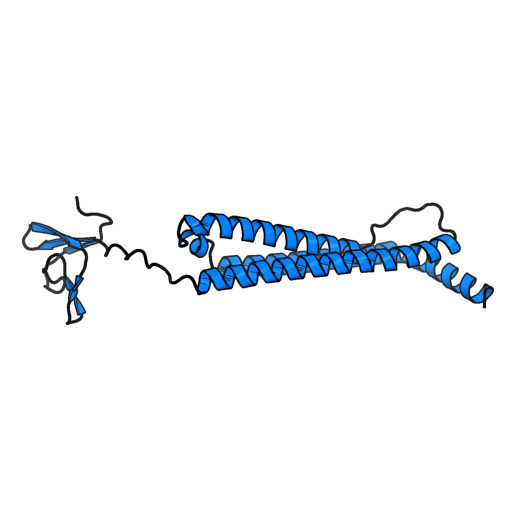1.294 11.022 40.934 1.00 78.12 194 CYS A N 1
ATOM 1381 C CA . CYS A 1 194 ? -21.899 11.507 42.174 1.00 78.12 194 CYS A CA 1
ATOM 1382 C C . CYS A 1 194 ? -20.813 11.912 43.192 1.00 78.12 194 CYS A C 1
ATOM 1384 O O . CYS A 1 194 ? -19.813 11.196 43.289 1.00 78.12 194 CYS A O 1
ATOM 1386 N N . PRO A 1 195 ? -20.971 13.042 43.906 1.00 74.56 195 PRO A N 1
ATOM 1387 C CA . PRO A 1 195 ? -20.078 13.439 44.997 1.00 74.56 195 PRO A CA 1
ATOM 1388 C C . PRO A 1 195 ? -20.216 12.557 46.246 1.00 74.56 195 PRO A C 1
ATOM 1390 O O . PRO A 1 195 ? -21.290 11.940 46.429 1.00 74.56 195 PRO A O 1
#

Secondary structure (DSSP, 8-state):
-HHHHHHHHHHHHHHHHHHHHHHHHHHHHHHHHHHHHHHHHHHHHHHHHTTHHHHTS-HHHHHHHHHHHHHHHHHHHHHHHHHHHHHS------S---HHHHHHHHHHHHHHHHHHHHHHHHHHHHHHHHHHHHHHHHHHS--------PPEEEEEETTEEEEEEEEE-TTS-EEETTEETTSTT-EEEEESS--

Foldseek 3Di:
DVVVLVVVVVVVVVVCVVCVVVLVVVLVVVVVVLVVVVVVVVVVCCVPPNVVLLVLDDPVVSVVLVVLLVLLVVLLVQLSVLLSCLSDVDDDPDVDPDSVCVVVVVVVSVVVSVVSNVSSVVSNVVSVVSVVVSVVCSVPPDRPPPVPQQFWKWKADPNDTAIAHWDQDPVRFTDGPNHTPPDDDIDMDGDNDDD

pLDDT: mean 78.38, std 8.76, range [46.38, 90.94]

Solvent-accessible surface area (backbone atoms only — not comparable to full-atom values): 11036 Å² total; per-residue (Å²): 107,75,67,57,53,54,54,50,52,55,50,48,54,57,50,50,67,74,40,48,68,58,52,52,50,51,49,51,52,51,51,52,53,49,52,50,51,53,52,51,50,52,52,50,51,55,71,76,59,45,76,57,65,54,73,70,39,59,76,84,53,32,57,58,52,53,51,51,51,54,52,27,52,51,30,41,52,50,16,50,51,34,40,50,48,39,76,43,68,75,90,73,89,64,90,77,79,45,72,70,55,52,55,52,48,51,54,53,48,53,55,48,28,54,52,36,39,52,50,16,51,52,31,40,51,51,22,51,51,51,51,54,52,50,52,47,50,62,70,68,48,74,75,74,66,67,70,70,73,47,61,23,31,40,36,36,52,98,89,42,79,47,66,30,48,56,41,72,49,99,86,74,47,49,20,41,85,85,45,64,70,82,54,98,74,59,54,73,47,83,34,98,63,73,134

Mean predicted aligned error: 12.72 Å